Protein AF-A0A934UD12-F1 (afdb_monomer)

Foldseek 3Di:
DDPLLVVLLVCLQLLVLVVNLVSQVVDPPRDPLLNVLSVLSVCLLVLNLVVCVVCVVSQVVCCVVPVARPDDDPSVLVSLQSLLLNLVSCVSNQVVLVSLQSLQVSLLVLLVLLVCVQCVCQCVQWDDDPDPDAIFGNLVVLVPDPRQLSVQLSVDDDDRGSGLVSSLSSSCSDPDDVLLNVLSVLSVCSCVQPNVCSVVDDDDDGQVNSCVRRVDGSVVNSVSSVVSSVVSVRDHDPPDSSSNVSSVVSSVVVVD

Sequence (256 aa):
MNKSEKGLYFLLDVYDYQNAFKMASLIDGIDTDCLYILEMLKERRELNIDFLYRHHDKNQSIKQNYGLNLVSHSKTEETILNYILDLEAKIKNGRIIDFVRSVSPILYRLFIRVLLKEVPDLFDYVENSRSDRYDTWRFEKMKTSNNQTIQSFISRRRDSRVTSRSLVDMILVSNAPDEIKETVKLLRQFEKSVRNPLSHLIRAFDEKELHQTTGFSSKLFLEKIIDLAEFTGLEYNRKEFYFDQMNHFIKKKWLT

Secondary structure (DSSP, 8-state):
--HHHHHHHHHHHTT-HHHHHHHHHTSTT--HHHHHHHHHHHHHHTT-HHHHHHTHHHHHHHHHHH---S--S-HHHHHHHHHHHHHHHHHHTT-HHHHHHHHHHHHHHHHHHHHHTT-TTGGGGEE--SSSSPPEE-HHHHHT---HHHHHHHTS---SB--HHHHHHHHTTSS--HHHHHHHHHHHHHIIIIIHHHHH------HHHHHHHHSS-HHHHHHHHHHHHHHTT----SSS-HHHHHHHHHHHHHT-

Structure (mmCIF, N/CA/C/O backbone):
data_AF-A0A934UD12-F1
#
_entry.id   AF-A0A934UD12-F1
#
loop_
_atom_site.group_PDB
_atom_site.id
_atom_site.type_symbol
_atom_site.label_atom_id
_atom_site.label_alt_id
_atom_site.label_comp_id
_atom_site.label_asym_id
_atom_site.label_entity_id
_atom_site.label_seq_id
_atom_site.pdbx_PDB_ins_code
_atom_site.Cartn_x
_atom_site.Cartn_y
_atom_site.Cartn_z
_atom_site.occupancy
_atom_site.B_iso_or_equiv
_atom_site.auth_seq_id
_atom_site.auth_comp_id
_atom_site.auth_asym_id
_atom_site.auth_atom_id
_atom_site.pdbx_PDB_model_num
ATOM 1 N N . MET A 1 1 ? -27.043 0.184 23.478 1.00 61.66 1 MET A N 1
ATOM 2 C CA . MET A 1 1 ? -26.038 1.011 22.790 1.00 61.66 1 MET A CA 1
ATOM 3 C C . MET A 1 1 ? -26.424 2.483 22.871 1.00 61.66 1 MET A C 1
ATOM 5 O O . MET A 1 1 ? -27.453 2.863 22.306 1.00 61.66 1 MET A O 1
ATOM 9 N N . ASN A 1 2 ? -25.669 3.281 23.623 1.00 75.81 2 ASN A N 1
ATOM 10 C CA . ASN A 1 2 ? -25.877 4.722 23.773 1.00 75.81 2 ASN A CA 1
ATOM 11 C C . ASN A 1 2 ? -25.488 5.483 22.478 1.00 75.81 2 ASN A C 1
ATOM 13 O O . ASN A 1 2 ? -24.986 4.900 21.513 1.00 75.81 2 ASN A O 1
ATOM 17 N N . LYS A 1 3 ? -25.786 6.788 22.404 1.00 77.25 3 LYS A N 1
ATOM 18 C CA . LYS A 1 3 ? -25.565 7.597 21.187 1.00 77.25 3 LYS A CA 1
ATOM 19 C C . LYS A 1 3 ? -24.076 7.713 20.820 1.00 77.25 3 LYS A C 1
ATOM 21 O O . LYS A 1 3 ? -23.758 7.715 19.633 1.00 77.25 3 LYS A O 1
ATOM 26 N N . SER A 1 4 ? -23.193 7.760 21.816 1.00 76.81 4 SER A N 1
ATOM 27 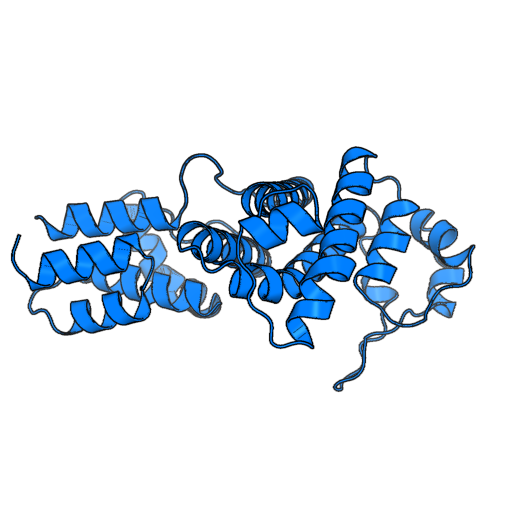C CA . SER A 1 4 ? -21.739 7.843 21.633 1.00 76.81 4 SER A CA 1
ATOM 28 C C . SER A 1 4 ? -21.163 6.542 21.065 1.00 76.81 4 SER A C 1
ATOM 30 O O . SER A 1 4 ? -20.399 6.577 20.107 1.00 76.81 4 SER A O 1
ATOM 32 N N . GLU A 1 5 ? -21.617 5.388 21.553 1.00 81.25 5 GLU A N 1
ATOM 33 C CA . GLU A 1 5 ? -21.243 4.065 21.033 1.00 81.25 5 GLU A CA 1
ATOM 34 C C . GLU A 1 5 ? -21.690 3.871 19.579 1.00 81.25 5 GLU A C 1
ATOM 36 O O . GLU A 1 5 ? -20.926 3.378 18.752 1.00 81.25 5 GLU A O 1
ATOM 41 N N . LYS A 1 6 ? -22.911 4.308 19.236 1.00 85.94 6 LYS A N 1
ATOM 42 C CA . LYS A 1 6 ? -23.398 4.305 17.842 1.00 85.94 6 LYS A CA 1
ATOM 43 C C . LYS A 1 6 ? -22.526 5.171 16.936 1.00 85.94 6 LYS A C 1
ATOM 45 O O . LYS A 1 6 ? -22.222 4.756 15.820 1.00 85.94 6 LYS A O 1
ATOM 50 N N . GLY A 1 7 ? -22.123 6.345 17.423 1.00 89.94 7 GLY A N 1
ATOM 51 C CA . GLY A 1 7 ? -21.206 7.235 16.716 1.00 89.94 7 GLY A CA 1
ATOM 52 C C . GLY A 1 7 ? -19.858 6.571 16.452 1.00 89.94 7 GLY A C 1
ATOM 53 O O . GLY A 1 7 ? -19.406 6.545 15.312 1.00 89.94 7 GLY A O 1
ATOM 54 N N . LEU A 1 8 ? -19.253 5.962 17.472 1.00 90.88 8 LEU A N 1
ATOM 55 C CA . LEU A 1 8 ? -17.976 5.275 17.315 1.00 90.88 8 LEU A CA 1
ATOM 56 C C . LEU A 1 8 ? -18.064 4.081 16.360 1.00 90.88 8 LEU A C 1
ATOM 58 O O . LEU A 1 8 ? -17.186 3.912 15.520 1.00 90.88 8 LEU A O 1
ATOM 62 N N . TYR A 1 9 ? -19.115 3.266 16.457 1.00 92.81 9 TYR A N 1
ATOM 63 C CA . TYR A 1 9 ? -19.300 2.116 15.569 1.00 92.81 9 TYR A CA 1
ATOM 64 C C . TYR A 1 9 ? -19.344 2.540 14.106 1.00 92.81 9 TYR A C 1
ATOM 66 O O . TYR A 1 9 ? -18.662 1.934 13.283 1.00 92.81 9 TYR A O 1
ATOM 74 N N . PHE A 1 10 ? -20.081 3.614 13.815 1.00 94.31 10 PHE A N 1
ATOM 75 C CA . PHE A 1 10 ? -20.116 4.202 12.484 1.00 94.31 10 PHE A CA 1
ATOM 76 C C . PHE A 1 10 ? -18.724 4.658 12.032 1.00 94.31 10 PHE A C 1
ATOM 78 O O . PHE A 1 10 ? -18.313 4.322 10.927 1.00 94.31 10 PHE A O 1
ATOM 85 N N . LEU A 1 11 ? -17.975 5.365 12.888 1.00 96.50 11 LEU A N 1
ATOM 86 C CA . LEU A 1 11 ? -16.615 5.817 12.567 1.00 96.50 11 LEU A CA 1
ATOM 87 C C . LEU A 1 11 ? -15.668 4.642 12.283 1.00 96.50 11 LEU A C 1
ATOM 89 O O . LEU A 1 11 ? -14.866 4.728 11.358 1.00 96.50 11 LEU A O 1
ATOM 93 N N . LEU A 1 12 ? -15.788 3.535 13.020 1.00 96.75 12 LEU A N 1
ATOM 94 C CA . LEU A 1 12 ? -15.042 2.305 12.745 1.00 96.75 12 LEU A CA 1
ATOM 95 C C . LEU A 1 12 ? -15.432 1.698 11.389 1.00 96.75 12 LEU A C 1
ATOM 97 O O . LEU A 1 12 ? -14.544 1.350 10.615 1.00 96.75 12 LEU A O 1
ATOM 101 N N . ASP A 1 13 ? -16.730 1.619 11.079 1.00 95.50 13 ASP A N 1
ATOM 102 C CA . ASP A 1 13 ? -17.242 1.050 9.818 1.00 95.50 13 ASP A CA 1
ATOM 103 C C . ASP A 1 13 ? -16.804 1.831 8.576 1.00 95.50 13 ASP A C 1
ATOM 105 O O . ASP A 1 13 ? -16.658 1.248 7.506 1.00 95.50 13 ASP A O 1
ATOM 109 N N . VAL A 1 14 ? -16.550 3.134 8.721 1.00 96.69 14 VAL A N 1
ATOM 110 C CA . VAL A 1 14 ? -15.992 3.982 7.654 1.00 96.69 14 VAL A CA 1
ATOM 111 C C . VAL A 1 14 ? -14.497 4.255 7.835 1.00 96.69 14 VAL A C 1
ATOM 113 O O . VAL A 1 14 ? -13.938 5.155 7.202 1.00 96.69 14 VAL A O 1
ATOM 116 N N . TYR A 1 15 ? -13.820 3.502 8.703 1.00 97.88 15 TYR A N 1
ATOM 117 C CA . TYR A 1 15 ? -12.381 3.599 8.957 1.00 97.88 15 TYR A CA 1
ATOM 118 C C . TYR A 1 15 ? -11.897 5.028 9.299 1.00 97.88 15 TYR A C 1
ATOM 120 O O . TYR A 1 15 ? -10.785 5.420 8.937 1.00 97.88 15 TYR A O 1
ATOM 128 N N . ASP A 1 16 ? -12.722 5.850 9.947 1.00 97.62 16 ASP A N 1
ATOM 129 C CA . ASP A 1 16 ? -12.371 7.205 10.384 1.00 97.62 16 ASP A CA 1
ATOM 130 C C . ASP A 1 16 ? -11.739 7.169 11.780 1.00 97.62 16 ASP A C 1
ATOM 132 O O . ASP A 1 16 ? -12.312 7.589 12.788 1.00 97.62 16 ASP A O 1
ATOM 136 N N . TYR A 1 17 ? -10.525 6.621 11.830 1.00 98.25 17 TYR A N 1
ATOM 137 C CA . TYR A 1 17 ? -9.809 6.397 13.083 1.00 98.25 17 TYR A CA 1
ATOM 138 C C . TYR A 1 17 ? -9.393 7.678 13.793 1.00 98.25 17 TYR A C 1
ATOM 140 O O . TYR A 1 17 ? -9.298 7.691 15.016 1.00 98.25 17 TYR A O 1
ATOM 148 N N . GLN A 1 18 ? -9.216 8.772 13.052 1.00 97.38 18 GLN A N 1
ATOM 149 C CA . GLN A 1 18 ? -8.891 10.067 13.638 1.00 97.38 18 GLN A CA 1
ATOM 150 C C . GLN A 1 18 ? -10.039 10.579 14.511 1.00 97.38 18 GLN A C 1
ATOM 152 O O . GLN A 1 18 ? -9.825 10.995 15.652 1.00 97.38 18 GLN A O 1
ATOM 157 N N . ASN A 1 19 ? -11.270 10.535 13.998 1.00 96.88 19 ASN A N 1
ATOM 158 C CA . ASN A 1 19 ? -12.434 10.938 14.781 1.00 96.88 19 ASN A CA 1
ATOM 159 C C . ASN A 1 19 ? -12.825 9.872 15.811 1.00 96.88 19 ASN A C 1
ATOM 161 O O . ASN A 1 19 ? -13.240 10.231 16.913 1.00 96.88 19 ASN A O 1
ATOM 165 N N . ALA A 1 20 ? -12.637 8.584 15.500 1.00 96.50 20 ALA A N 1
ATOM 166 C CA . ALA A 1 20 ? -12.880 7.494 16.443 1.00 96.50 20 ALA A CA 1
ATOM 167 C C . ALA A 1 20 ? -11.995 7.623 17.692 1.00 96.50 20 ALA A C 1
ATOM 169 O O . ALA A 1 20 ? -12.507 7.579 18.807 1.00 96.50 20 ALA A O 1
ATOM 170 N N . PHE A 1 21 ? -10.692 7.864 17.515 1.00 96.88 21 PHE A N 1
ATOM 171 C CA . PHE A 1 21 ? -9.745 8.064 18.611 1.00 96.88 21 PHE A CA 1
ATOM 172 C C . PHE A 1 21 ? -10.095 9.293 19.459 1.00 96.88 21 PHE A C 1
ATOM 174 O O . PHE A 1 21 ? -10.170 9.194 20.682 1.00 96.88 21 PHE A O 1
ATOM 181 N N . LYS A 1 22 ? -10.393 10.437 18.825 1.00 95.31 22 LYS A N 1
ATOM 182 C CA . LYS A 1 22 ? -10.821 11.651 19.542 1.00 95.31 22 LYS A CA 1
ATOM 183 C C . LYS A 1 22 ? -12.068 11.400 20.383 1.00 95.31 22 LYS A C 1
ATOM 185 O O . LYS A 1 22 ? -12.083 11.746 21.557 1.00 95.31 22 LYS A O 1
ATOM 190 N N . MET A 1 23 ? -13.094 10.776 19.806 1.00 93.12 23 MET A N 1
ATOM 191 C CA . MET A 1 23 ? -14.323 10.454 20.533 1.00 93.12 23 MET A CA 1
ATOM 192 C C . MET A 1 23 ? -14.044 9.505 21.702 1.00 93.12 23 MET A C 1
ATOM 194 O O . MET A 1 23 ? -14.522 9.741 22.806 1.00 93.12 23 MET A O 1
ATOM 198 N N . ALA A 1 24 ? -13.242 8.469 21.467 1.00 92.44 24 ALA A N 1
ATOM 199 C CA . ALA A 1 24 ? -12.870 7.476 22.462 1.00 92.44 24 ALA A CA 1
ATOM 200 C C . ALA A 1 24 ? -12.072 8.067 23.637 1.00 92.44 24 ALA A C 1
ATOM 202 O O . ALA A 1 24 ? -12.332 7.720 24.783 1.00 92.44 24 ALA A O 1
ATOM 203 N N . SER A 1 25 ? -11.161 9.010 23.377 1.00 91.50 25 SER A N 1
ATOM 204 C CA . SER A 1 25 ? -10.352 9.673 24.415 1.00 91.50 25 SER A CA 1
ATOM 205 C C . SER A 1 25 ? -11.150 10.548 25.391 1.00 91.50 25 SER A C 1
ATOM 207 O O . SER A 1 25 ? -10.637 10.905 26.446 1.00 91.50 25 SER A O 1
ATOM 209 N N . LEU A 1 26 ? -12.392 10.899 25.043 1.00 89.69 26 LEU A N 1
ATOM 210 C CA . LEU A 1 26 ? -13.282 11.713 25.875 1.00 89.69 26 LEU A CA 1
ATOM 211 C C . LEU A 1 26 ? -14.204 10.865 26.763 1.00 89.69 26 LEU A C 1
ATOM 213 O O . LEU A 1 26 ? -15.039 11.420 27.474 1.00 89.69 26 LEU A O 1
ATOM 217 N N . ILE A 1 27 ? -14.116 9.536 26.673 1.00 86.81 27 ILE A N 1
ATOM 218 C CA . ILE A 1 27 ? -14.985 8.611 27.399 1.00 86.81 27 ILE A CA 1
ATOM 219 C C . ILE A 1 27 ? -14.243 8.101 28.630 1.00 86.81 27 ILE A C 1
ATOM 221 O O . ILE A 1 27 ? -13.207 7.444 28.522 1.00 86.81 27 ILE A O 1
ATOM 225 N N . ASP A 1 28 ? -14.805 8.381 29.803 1.00 83.75 28 ASP A N 1
ATOM 226 C CA . ASP A 1 28 ? -14.273 7.893 31.071 1.00 83.75 28 ASP A CA 1
ATOM 227 C C . ASP A 1 28 ? -14.351 6.364 31.152 1.00 83.75 28 ASP A C 1
ATOM 229 O O . ASP A 1 28 ? -15.355 5.751 30.785 1.00 83.75 28 ASP A O 1
ATOM 233 N N . GLY A 1 29 ? -13.286 5.741 31.662 1.00 83.06 29 GLY A N 1
ATOM 234 C CA . GLY A 1 29 ? -13.235 4.291 31.870 1.00 83.06 29 GLY A CA 1
ATOM 235 C C . GLY A 1 29 ? -13.012 3.464 30.601 1.00 83.06 29 GLY A C 1
ATOM 236 O O . GLY A 1 29 ? -13.190 2.249 30.642 1.00 83.06 29 GLY A O 1
ATOM 237 N N . ILE A 1 30 ? -12.615 4.087 29.486 1.00 84.38 30 ILE A N 1
ATOM 238 C CA . ILE A 1 30 ? -12.269 3.352 28.270 1.00 84.38 30 ILE A CA 1
ATOM 239 C C . ILE A 1 30 ? -11.103 2.383 28.506 1.00 84.38 30 ILE A C 1
ATOM 241 O O . ILE A 1 30 ? -10.092 2.715 29.129 1.00 84.38 30 ILE A O 1
ATOM 245 N N . ASP A 1 31 ? -11.230 1.178 27.951 1.00 91.44 31 ASP A N 1
ATOM 246 C CA . ASP A 1 31 ? -10.158 0.194 27.956 1.00 91.44 31 ASP A CA 1
ATOM 247 C C . ASP A 1 31 ? -8.893 0.741 27.270 1.00 91.44 31 ASP A C 1
ATOM 249 O O . ASP A 1 31 ? -8.902 1.135 26.100 1.00 91.44 31 ASP A O 1
ATOM 253 N N . THR A 1 32 ? -7.782 0.732 28.008 1.00 92.94 32 THR A N 1
ATOM 254 C CA . THR A 1 32 ? -6.517 1.322 27.546 1.00 92.94 32 THR A CA 1
ATOM 255 C C . THR A 1 32 ? -5.928 0.609 26.327 1.00 92.94 32 THR A C 1
ATOM 257 O O . THR A 1 32 ? -5.256 1.252 25.520 1.00 92.94 32 THR A O 1
ATOM 260 N N . ASP A 1 33 ? -6.191 -0.693 26.145 1.00 95.25 33 ASP A N 1
ATOM 261 C CA . ASP A 1 33 ? -5.760 -1.418 24.945 1.00 95.25 33 ASP A CA 1
ATOM 262 C C . ASP A 1 33 ? -6.595 -1.005 23.727 1.00 95.25 33 ASP A C 1
ATOM 264 O O . ASP A 1 33 ? -6.034 -0.779 22.658 1.00 95.25 33 ASP A O 1
ATOM 268 N N . CYS A 1 34 ? -7.913 -0.836 23.877 1.00 94.75 34 CYS A N 1
ATOM 269 C CA . CYS A 1 34 ? -8.775 -0.324 22.808 1.00 94.75 34 CYS A CA 1
ATOM 270 C C . CYS A 1 34 ? -8.380 1.092 22.386 1.00 94.75 34 CYS A C 1
ATOM 272 O O . CYS A 1 34 ? -8.297 1.369 21.189 1.00 94.75 34 CYS A O 1
ATOM 274 N N . LEU A 1 35 ? -8.109 1.974 23.354 1.00 95.50 35 LEU A N 1
ATOM 275 C CA . LEU A 1 35 ? -7.668 3.338 23.067 1.00 95.50 35 LEU A CA 1
ATOM 276 C C . LEU A 1 35 ? -6.324 3.345 22.321 1.00 95.50 35 LEU A C 1
ATOM 278 O O . LEU A 1 35 ? -6.181 4.059 21.330 1.00 95.50 35 LEU A O 1
ATOM 282 N N . TYR A 1 36 ? -5.379 2.494 22.734 1.00 97.44 36 TYR A N 1
ATOM 283 C CA . TYR A 1 36 ? -4.102 2.323 22.039 1.00 97.44 36 TYR A CA 1
ATOM 284 C C . TYR A 1 36 ? -4.270 1.779 20.612 1.00 97.44 36 TYR A C 1
ATOM 286 O O . TYR A 1 36 ? -3.645 2.286 19.683 1.00 97.44 36 TYR A O 1
ATOM 294 N N . ILE A 1 37 ? -5.119 0.765 20.405 1.00 97.56 37 ILE A N 1
ATOM 295 C CA . ILE A 1 37 ? -5.359 0.207 19.064 1.00 97.56 37 ILE A CA 1
ATOM 296 C C . ILE A 1 37 ? -5.990 1.272 18.159 1.00 97.56 37 ILE A C 1
ATOM 298 O O . ILE A 1 37 ? -5.583 1.395 17.007 1.00 97.56 37 ILE A O 1
ATOM 302 N N . LEU A 1 38 ? -6.929 2.080 18.663 1.00 97.44 38 LEU A N 1
ATOM 303 C CA . LEU A 1 38 ? -7.503 3.206 17.915 1.00 97.44 38 LEU A CA 1
ATOM 304 C C . LEU A 1 38 ? -6.446 4.238 17.508 1.00 97.44 38 LEU A C 1
ATOM 306 O O . LEU A 1 38 ? -6.438 4.677 16.357 1.00 97.44 38 LEU A O 1
ATOM 310 N N . GLU A 1 39 ? -5.549 4.602 18.426 1.00 98.25 39 GLU A N 1
ATOM 311 C CA . GLU A 1 39 ? -4.431 5.498 18.124 1.00 98.25 39 GLU A CA 1
ATOM 312 C C . GLU A 1 39 ? -3.526 4.897 17.045 1.00 98.25 39 GLU A C 1
ATOM 314 O O . GLU A 1 39 ? -3.247 5.534 16.034 1.00 98.25 39 GLU A O 1
ATOM 319 N N . MET A 1 40 ? -3.148 3.629 17.196 1.00 98.25 40 MET A N 1
ATOM 320 C CA . MET A 1 40 ? -2.322 2.912 16.229 1.00 98.25 40 MET A CA 1
ATOM 321 C C . MET A 1 40 ? -2.971 2.864 14.836 1.00 98.25 40 MET A C 1
ATOM 323 O O . MET A 1 40 ? -2.300 3.100 13.832 1.00 98.25 40 MET A O 1
ATOM 327 N N . LEU A 1 41 ? -4.281 2.614 14.755 1.00 98.44 41 LEU A N 1
ATOM 328 C CA . LEU A 1 41 ? -5.033 2.604 13.498 1.00 98.44 41 LEU A CA 1
ATOM 329 C C . LEU A 1 41 ? -5.086 3.985 12.833 1.00 98.44 41 LEU A C 1
ATOM 331 O O . LEU A 1 41 ? -4.967 4.085 11.609 1.00 98.44 41 LEU A O 1
ATOM 335 N N . LYS A 1 42 ? -5.219 5.055 13.625 1.00 98.31 42 LYS A N 1
ATOM 336 C CA . LYS A 1 42 ? -5.082 6.436 13.147 1.00 98.31 42 LYS A CA 1
ATOM 337 C C . LYS A 1 42 ? -3.688 6.656 12.550 1.00 98.31 42 LYS A C 1
ATOM 339 O O . LYS A 1 42 ? -3.588 7.079 11.402 1.00 98.31 42 LYS A O 1
ATOM 344 N N . GLU A 1 43 ? -2.629 6.304 13.274 1.00 98.44 43 GLU A N 1
ATOM 345 C CA . GLU A 1 43 ? -1.241 6.471 12.814 1.00 98.44 43 GLU A CA 1
ATOM 346 C C . GLU A 1 43 ? -0.950 5.650 11.546 1.00 98.44 43 GLU A C 1
ATOM 348 O O . GLU A 1 43 ? -0.291 6.132 10.623 1.00 98.44 43 GLU A O 1
ATOM 353 N N . ARG A 1 44 ? -1.521 4.443 11.425 1.00 98.12 44 ARG A N 1
ATOM 354 C CA . ARG A 1 44 ? -1.476 3.642 10.190 1.00 98.12 44 ARG A CA 1
ATOM 355 C C . ARG A 1 44 ? -2.089 4.378 8.997 1.00 98.12 44 ARG A C 1
ATOM 357 O O . ARG A 1 44 ? -1.489 4.375 7.922 1.00 98.12 44 ARG A O 1
ATOM 364 N N . ARG A 1 45 ? -3.247 5.029 9.159 1.00 97.50 45 ARG A N 1
ATOM 365 C CA . ARG A 1 45 ? -3.886 5.826 8.087 1.00 97.50 45 ARG A CA 1
ATOM 366 C C . ARG A 1 45 ? -3.109 7.096 7.738 1.00 97.50 45 ARG A C 1
ATOM 368 O O . ARG A 1 45 ? -3.214 7.575 6.614 1.00 97.50 45 ARG A O 1
ATOM 375 N N . GLU A 1 46 ? -2.298 7.599 8.662 1.00 97.06 46 GLU A N 1
ATOM 376 C CA . GLU A 1 46 ? -1.347 8.698 8.436 1.00 97.06 46 GLU A CA 1
ATOM 377 C C . GLU A 1 46 ? 0.016 8.209 7.902 1.00 97.06 46 GLU A C 1
ATOM 379 O O . GLU A 1 46 ? 0.933 9.005 7.707 1.00 97.06 46 GLU A O 1
ATOM 384 N N . LEU A 1 47 ? 0.148 6.906 7.616 1.00 97.00 47 LEU A N 1
ATOM 385 C CA . LEU A 1 47 ? 1.375 6.240 7.161 1.00 97.00 47 LEU A CA 1
ATOM 386 C C . LEU A 1 47 ? 2.548 6.341 8.159 1.00 97.00 47 LEU A C 1
ATOM 388 O O . LEU A 1 47 ? 3.701 6.109 7.788 1.00 97.00 47 LEU A O 1
ATOM 392 N N . ASN A 1 48 ? 2.269 6.630 9.433 1.00 97.62 48 ASN A N 1
ATOM 393 C CA . ASN A 1 48 ? 3.263 6.725 10.497 1.00 97.62 48 ASN A CA 1
ATOM 394 C C . ASN A 1 48 ? 3.591 5.347 11.089 1.00 97.62 48 ASN A C 1
ATOM 396 O O . ASN A 1 48 ? 3.237 5.009 12.220 1.00 97.62 48 ASN A O 1
ATOM 400 N N . ILE A 1 49 ? 4.312 4.536 10.318 1.00 96.88 49 ILE A N 1
ATOM 401 C CA . ILE A 1 49 ? 4.733 3.199 10.759 1.00 96.88 49 ILE A CA 1
ATOM 402 C C . ILE A 1 49 ? 5.702 3.243 11.940 1.00 96.88 49 ILE A C 1
ATOM 404 O O . ILE A 1 49 ? 5.724 2.329 12.764 1.00 96.88 49 ILE A O 1
ATOM 408 N N . ASP A 1 50 ? 6.450 4.332 12.088 1.00 97.19 50 ASP A N 1
ATOM 409 C CA . ASP A 1 50 ? 7.378 4.542 13.196 1.00 97.19 50 ASP A CA 1
ATOM 410 C C . ASP A 1 50 ? 6.675 4.495 14.552 1.00 97.19 50 ASP A C 1
ATOM 412 O O . ASP A 1 50 ? 7.283 4.084 15.540 1.00 97.19 50 ASP A O 1
ATOM 416 N N . PHE A 1 51 ? 5.397 4.879 14.620 1.00 97.62 51 PHE A N 1
ATOM 417 C CA . PHE A 1 51 ? 4.599 4.723 15.831 1.00 97.62 51 PHE A CA 1
ATOM 418 C C . PHE A 1 51 ? 4.564 3.265 16.306 1.00 97.62 51 PHE A C 1
ATOM 420 O O . PHE A 1 51 ? 4.779 3.004 17.488 1.00 97.62 51 PHE A O 1
ATOM 427 N N . LEU A 1 52 ? 4.363 2.307 15.403 1.00 95.69 52 LEU A N 1
ATOM 428 C CA . LEU A 1 52 ? 4.191 0.903 15.763 1.00 95.69 52 LEU A CA 1
ATOM 429 C C . LEU A 1 52 ? 5.489 0.299 16.307 1.00 95.69 52 LEU A C 1
ATOM 431 O O . LEU A 1 52 ? 5.471 -0.408 17.311 1.00 95.69 52 LEU A O 1
ATOM 435 N N . TYR A 1 53 ? 6.629 0.632 15.701 1.00 95.69 53 TYR A N 1
ATOM 436 C CA . TYR A 1 53 ? 7.930 0.134 16.160 1.00 95.69 53 TYR A CA 1
ATOM 437 C C . TYR A 1 53 ? 8.414 0.824 17.440 1.00 95.69 53 TYR A C 1
ATOM 439 O O . TYR A 1 53 ? 9.099 0.192 18.239 1.00 95.69 53 TYR A O 1
ATOM 447 N N . ARG A 1 54 ? 8.028 2.085 17.688 1.00 97.12 54 ARG A N 1
ATOM 448 C CA . ARG A 1 54 ? 8.302 2.763 18.971 1.00 97.12 54 ARG A CA 1
ATOM 449 C C . ARG A 1 54 ? 7.513 2.174 20.142 1.00 97.12 54 ARG A C 1
ATOM 451 O O . ARG A 1 54 ? 7.961 2.280 21.276 1.00 97.12 54 ARG A O 1
ATOM 458 N N . HIS A 1 55 ? 6.374 1.539 19.873 1.00 97.00 55 HIS A N 1
ATOM 459 C CA . HIS A 1 55 ? 5.508 0.926 20.883 1.00 97.00 55 HIS A CA 1
ATOM 460 C C . HIS A 1 55 ? 5.572 -0.611 20.851 1.00 97.00 55 HIS A C 1
ATOM 462 O O . HIS A 1 55 ? 4.569 -1.287 21.086 1.00 97.00 55 HIS A O 1
ATOM 468 N N . HIS A 1 56 ? 6.749 -1.172 20.555 1.00 94.94 56 HIS A N 1
ATOM 469 C CA . HIS A 1 56 ? 6.963 -2.618 20.448 1.00 94.94 56 HIS A CA 1
ATOM 470 C C . HIS A 1 56 ? 6.451 -3.395 21.675 1.00 94.94 56 HIS A C 1
ATOM 472 O O . HIS A 1 56 ? 5.719 -4.371 21.518 1.00 94.94 56 HIS A O 1
ATOM 478 N N . ASP A 1 57 ? 6.749 -2.926 22.889 1.00 96.56 57 ASP A N 1
ATOM 479 C CA . ASP A 1 57 ? 6.369 -3.626 24.125 1.00 96.56 57 ASP A CA 1
ATOM 480 C C . ASP A 1 57 ? 4.847 -3.699 24.307 1.00 96.56 57 ASP A C 1
ATOM 482 O O . ASP A 1 57 ? 4.300 -4.737 24.688 1.00 96.56 57 ASP A O 1
ATOM 486 N N . LYS A 1 58 ? 4.133 -2.621 23.955 1.00 97.25 58 LYS A N 1
ATOM 487 C CA . LYS A 1 58 ? 2.665 -2.588 23.995 1.00 97.25 58 LYS A CA 1
ATOM 488 C C . LYS A 1 58 ? 2.063 -3.531 22.953 1.00 97.25 58 LYS A C 1
ATOM 490 O O . LYS A 1 58 ? 1.146 -4.284 23.279 1.00 97.25 58 LYS A O 1
ATOM 495 N N . ASN A 1 59 ? 2.616 -3.553 21.739 1.00 96.62 59 ASN A N 1
ATOM 496 C CA . ASN A 1 59 ? 2.214 -4.497 20.693 1.00 96.62 59 ASN A CA 1
ATOM 497 C C . ASN A 1 59 ? 2.407 -5.954 21.132 1.00 96.62 59 ASN A C 1
ATOM 499 O O . ASN A 1 59 ? 1.524 -6.787 20.922 1.00 96.62 59 ASN A O 1
ATOM 503 N N . GLN A 1 60 ? 3.537 -6.260 21.774 1.00 95.69 60 GLN A N 1
ATOM 504 C CA . GLN A 1 60 ? 3.826 -7.600 22.274 1.00 95.69 60 GLN A CA 1
ATOM 505 C C . GLN A 1 60 ? 2.877 -8.008 23.407 1.00 95.69 60 GLN A C 1
ATOM 507 O O . GLN A 1 60 ? 2.388 -9.138 23.405 1.00 95.69 60 GLN A O 1
ATOM 512 N N . SER A 1 61 ? 2.555 -7.092 24.323 1.00 96.81 61 SER A N 1
ATOM 513 C CA . SER A 1 61 ? 1.580 -7.339 25.390 1.00 96.81 61 SER A CA 1
ATOM 514 C C . SER A 1 61 ? 0.182 -7.637 24.835 1.00 96.81 61 SER A C 1
ATOM 516 O O . SER A 1 61 ? -0.434 -8.628 25.221 1.00 96.81 61 SER A O 1
ATOM 518 N N . ILE A 1 62 ? -0.301 -6.855 23.863 1.00 96.56 62 ILE A N 1
ATOM 519 C CA . ILE A 1 62 ? -1.606 -7.090 23.218 1.00 96.56 62 ILE A CA 1
ATOM 520 C C . ILE A 1 62 ? -1.621 -8.440 22.489 1.00 96.56 62 ILE A C 1
ATOM 522 O O . ILE A 1 62 ? -2.596 -9.190 22.588 1.00 96.56 62 ILE A O 1
ATOM 526 N N . LYS A 1 63 ? -0.527 -8.799 21.810 1.00 96.25 63 LYS A N 1
ATOM 527 C CA . LYS A 1 63 ? -0.387 -10.114 21.177 1.00 96.25 63 LYS A CA 1
ATOM 528 C C . LYS A 1 63 ? -0.470 -11.254 22.194 1.00 96.25 63 LYS A C 1
ATOM 530 O O . LYS A 1 63 ? -1.155 -12.237 21.933 1.00 96.25 63 LYS A O 1
ATOM 535 N N . GLN A 1 64 ? 0.196 -11.132 23.341 1.00 96.38 64 GLN A N 1
ATOM 536 C CA . GLN A 1 64 ? 0.171 -12.150 24.398 1.00 96.38 64 GLN A CA 1
ATOM 537 C C . GLN A 1 64 ? -1.208 -12.269 25.058 1.00 96.38 64 GLN A C 1
ATOM 539 O O . GLN A 1 64 ? -1.677 -13.379 25.290 1.00 96.38 64 GLN A O 1
ATOM 544 N N . ASN A 1 65 ? -1.867 -11.140 25.314 1.00 95.38 65 ASN A N 1
ATOM 545 C CA . ASN A 1 65 ? -3.135 -11.104 26.040 1.00 95.38 65 ASN A CA 1
ATOM 546 C C . ASN A 1 65 ? -4.332 -11.521 25.175 1.00 95.38 65 ASN A C 1
ATOM 548 O O . ASN A 1 65 ? -5.281 -12.111 25.688 1.00 95.38 65 ASN A O 1
ATOM 552 N N . TYR A 1 66 ? -4.303 -11.212 23.875 1.00 94.88 66 TYR A N 1
ATOM 553 C CA . TYR A 1 66 ? -5.470 -11.361 22.996 1.00 94.88 66 TYR A CA 1
ATOM 554 C C . TYR A 1 66 ? -5.213 -12.195 21.737 1.00 94.88 66 TYR A C 1
ATOM 556 O O . TYR A 1 66 ? -6.137 -12.401 20.954 1.00 94.88 66 TYR A O 1
ATOM 564 N N . GLY A 1 67 ? -3.977 -12.642 21.492 1.00 94.12 67 GLY A N 1
ATOM 565 C CA . GLY A 1 67 ? -3.603 -13.315 20.242 1.00 94.12 67 GLY A CA 1
ATOM 566 C C . GLY A 1 67 ? -3.624 -12.396 19.013 1.00 94.12 67 GLY A C 1
ATOM 567 O O . GLY A 1 67 ? -3.588 -12.877 17.882 1.00 94.12 67 GLY A O 1
ATOM 568 N N . LEU A 1 68 ? -3.696 -11.077 19.217 1.00 93.44 68 LEU A N 1
ATOM 569 C CA . LEU A 1 68 ? -3.866 -10.083 18.160 1.00 93.44 68 LEU A CA 1
ATOM 570 C C . LEU A 1 68 ? -2.500 -9.617 17.633 1.00 93.44 68 LEU A C 1
ATOM 572 O O . LEU A 1 68 ? -1.739 -8.953 18.338 1.00 93.44 68 LEU A O 1
ATOM 576 N N . ASN A 1 69 ? -2.175 -9.955 16.383 1.00 92.75 69 ASN A N 1
ATOM 577 C CA . ASN A 1 69 ? -0.922 -9.536 15.752 1.00 92.75 69 ASN A CA 1
ATOM 578 C C . ASN A 1 69 ? -1.049 -8.119 15.178 1.00 92.75 69 ASN A C 1
ATOM 580 O O . ASN A 1 69 ? -1.601 -7.927 14.098 1.00 92.75 69 ASN A O 1
ATO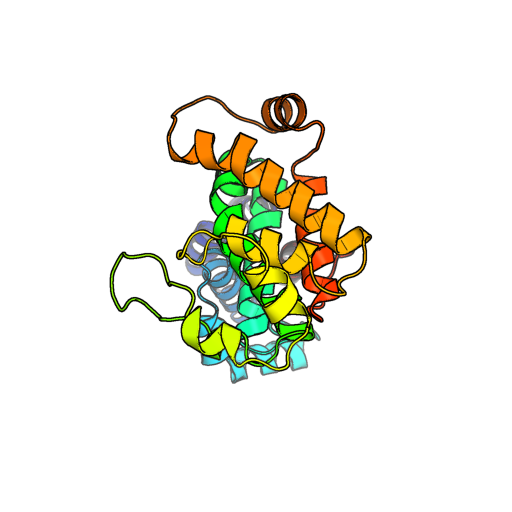M 584 N N . LEU A 1 70 ? -0.508 -7.124 15.888 1.00 93.12 70 LEU A N 1
ATOM 585 C CA . LEU A 1 70 ? -0.559 -5.729 15.439 1.00 93.12 70 LEU A CA 1
ATOM 586 C C . LEU A 1 70 ? 0.509 -5.370 14.398 1.00 93.12 70 LEU A C 1
ATOM 588 O O . LEU A 1 70 ? 0.257 -4.486 13.588 1.00 93.12 70 LEU A O 1
ATOM 592 N N . VAL A 1 71 ? 1.663 -6.043 14.399 1.00 91.88 71 VAL A N 1
ATOM 593 C CA . VAL A 1 71 ? 2.777 -5.888 13.441 1.00 91.88 71 VAL A CA 1
ATOM 594 C C . VAL A 1 71 ? 3.352 -7.273 13.165 1.00 91.88 71 VAL A C 1
ATOM 596 O O . VAL A 1 71 ? 3.521 -8.045 14.111 1.00 91.88 71 VAL A O 1
ATOM 599 N N . SER A 1 72 ? 3.661 -7.583 11.901 1.00 86.62 72 SER A N 1
ATOM 600 C CA . SER A 1 72 ? 4.160 -8.920 11.526 1.00 86.62 72 SER A CA 1
ATOM 601 C C . SER A 1 72 ? 5.447 -8.913 10.697 1.00 86.62 72 SER A C 1
ATOM 603 O O . SER A 1 72 ? 6.081 -9.957 10.582 1.00 86.62 72 SER A O 1
ATOM 605 N N . HIS A 1 73 ? 5.866 -7.765 10.157 1.00 92.31 73 HIS A N 1
ATOM 606 C CA . HIS A 1 73 ? 6.971 -7.700 9.194 1.00 92.31 73 HIS A CA 1
ATOM 607 C C . HIS A 1 73 ? 8.096 -6.762 9.640 1.00 92.31 73 HIS A C 1
ATOM 609 O O . HIS A 1 73 ? 8.020 -6.099 10.680 1.00 92.31 73 HIS A O 1
ATOM 615 N N . SER A 1 74 ? 9.162 -6.682 8.838 1.00 93.56 74 SER A N 1
ATOM 616 C CA . SER A 1 74 ? 10.168 -5.628 8.989 1.00 93.56 74 SER A CA 1
ATOM 617 C C . SER A 1 74 ? 9.561 -4.249 8.700 1.00 93.56 74 SER A C 1
ATOM 619 O O . SER A 1 74 ? 8.593 -4.131 7.949 1.00 93.56 74 SER A O 1
ATOM 621 N N . LYS A 1 75 ? 10.152 -3.178 9.244 1.00 94.25 75 LYS A N 1
ATOM 622 C CA . LYS A 1 75 ? 9.632 -1.805 9.087 1.00 94.25 75 LYS A CA 1
ATOM 623 C C . LYS A 1 75 ? 9.410 -1.414 7.625 1.00 94.25 75 LYS A C 1
ATOM 625 O O . LYS A 1 75 ? 8.408 -0.784 7.286 1.00 94.25 75 LYS A O 1
ATOM 630 N N . THR A 1 76 ? 10.331 -1.802 6.749 1.00 92.31 76 THR A N 1
ATOM 631 C CA . THR A 1 76 ? 10.263 -1.507 5.315 1.00 92.31 76 THR A CA 1
ATOM 632 C C . THR A 1 76 ? 9.110 -2.237 4.630 1.00 92.31 76 THR A C 1
ATOM 634 O O . THR A 1 76 ? 8.419 -1.650 3.802 1.00 92.31 76 THR A O 1
ATOM 637 N N . GLU A 1 77 ? 8.886 -3.501 4.972 1.00 95.31 77 GLU A N 1
ATOM 638 C CA . GLU A 1 77 ? 7.814 -4.322 4.401 1.00 95.31 77 GLU A CA 1
ATOM 639 C C . GLU A 1 77 ? 6.448 -3.902 4.941 1.00 95.31 77 GLU A C 1
ATOM 641 O O . GLU A 1 77 ? 5.516 -3.688 4.167 1.00 95.31 77 GLU A O 1
ATOM 646 N N . GLU A 1 78 ? 6.365 -3.663 6.250 1.00 96.44 78 GLU A N 1
ATOM 647 C CA . GLU A 1 78 ? 5.170 -3.164 6.928 1.00 96.44 78 GLU A CA 1
ATOM 648 C C . GLU A 1 78 ? 4.743 -1.798 6.372 1.00 96.44 78 GLU A C 1
ATOM 650 O O . GLU A 1 78 ? 3.554 -1.537 6.229 1.00 96.44 78 GLU A O 1
ATOM 655 N N . THR A 1 79 ? 5.691 -0.947 5.961 1.00 96.88 79 THR A N 1
ATOM 656 C CA . THR A 1 79 ? 5.385 0.322 5.275 1.00 96.88 79 THR A CA 1
ATOM 657 C C . THR A 1 79 ? 4.639 0.107 3.961 1.00 96.88 79 THR A C 1
ATOM 659 O O . THR A 1 79 ? 3.677 0.820 3.675 1.00 96.88 79 THR A O 1
ATOM 662 N N . ILE A 1 80 ? 5.050 -0.878 3.163 1.00 97.31 80 ILE A N 1
ATOM 663 C CA . ILE A 1 80 ? 4.412 -1.184 1.876 1.00 97.31 80 ILE A CA 1
ATOM 664 C C . ILE A 1 80 ? 3.041 -1.816 2.113 1.00 97.31 80 ILE A C 1
ATOM 666 O O . ILE A 1 80 ? 2.055 -1.372 1.528 1.00 97.31 80 ILE A O 1
ATOM 670 N N . LEU A 1 81 ? 2.963 -2.800 3.010 1.00 97.75 81 LEU A N 1
ATOM 671 C CA . LEU A 1 81 ? 1.713 -3.472 3.362 1.00 97.75 81 LEU A CA 1
ATOM 672 C C . LEU A 1 81 ? 0.688 -2.498 3.944 1.00 97.75 81 LEU A C 1
ATOM 674 O O . LEU A 1 81 ? -0.463 -2.490 3.519 1.00 97.75 81 LEU A O 1
ATOM 678 N N . ASN A 1 82 ? 1.105 -1.608 4.843 1.00 98.06 82 ASN A N 1
ATOM 679 C CA . ASN A 1 82 ? 0.230 -0.586 5.401 1.00 98.06 82 ASN A CA 1
ATOM 680 C C . ASN A 1 82 ? -0.278 0.400 4.349 1.00 98.06 82 ASN A C 1
ATOM 682 O O . ASN A 1 82 ? -1.428 0.826 4.411 1.00 98.06 82 ASN A O 1
ATOM 686 N N . TYR A 1 83 ? 0.554 0.742 3.365 1.00 98.25 83 TYR A N 1
ATOM 687 C CA . TYR A 1 83 ? 0.107 1.562 2.246 1.00 98.25 83 TYR A CA 1
ATOM 688 C C . TYR A 1 83 ? -1.008 0.861 1.456 1.00 98.25 83 TYR A C 1
ATOM 690 O O . TYR A 1 83 ? -1.997 1.490 1.095 1.00 98.25 83 TYR A O 1
ATOM 698 N N . ILE A 1 84 ? -0.887 -0.451 1.229 1.00 98.38 84 ILE A N 1
ATOM 699 C CA . ILE A 1 84 ? -1.927 -1.257 0.571 1.00 98.38 84 ILE A CA 1
ATOM 700 C C . ILE A 1 84 ? -3.197 -1.326 1.438 1.00 98.38 84 ILE A C 1
ATOM 702 O O . ILE A 1 84 ? -4.294 -1.173 0.905 1.00 98.38 84 ILE A O 1
ATOM 706 N N . LEU A 1 85 ? -3.072 -1.474 2.764 1.00 98.12 85 LEU A N 1
ATOM 707 C CA . LEU A 1 85 ? -4.214 -1.407 3.690 1.00 98.12 85 LEU A CA 1
ATOM 708 C C . LEU A 1 85 ? -4.964 -0.068 3.583 1.00 98.12 85 LEU A C 1
ATOM 710 O O . LEU A 1 85 ? -6.193 -0.042 3.536 1.00 98.12 85 LEU A O 1
ATOM 714 N N . ASP A 1 86 ? -4.239 1.050 3.507 1.00 98.25 86 ASP A N 1
ATOM 715 C CA . ASP A 1 86 ? -4.841 2.374 3.334 1.00 98.25 86 ASP A CA 1
ATOM 716 C C . ASP A 1 86 ? -5.514 2.545 1.955 1.00 98.25 86 ASP A C 1
ATOM 718 O O . ASP A 1 86 ? -6.591 3.140 1.862 1.00 98.25 86 ASP A O 1
ATOM 722 N N . LEU A 1 87 ? -4.945 1.971 0.887 1.00 98.12 87 LEU A N 1
ATOM 723 C CA . LEU A 1 87 ? -5.594 1.929 -0.430 1.00 98.12 87 LEU A CA 1
ATOM 724 C C . LEU A 1 87 ? -6.907 1.138 -0.402 1.00 98.12 87 LEU A C 1
ATOM 726 O O . LEU A 1 87 ? -7.905 1.610 -0.950 1.00 98.12 87 LEU A O 1
ATOM 730 N N . GLU A 1 88 ? -6.931 -0.022 0.256 1.00 98.38 88 GLU A N 1
ATOM 731 C CA . GLU A 1 88 ? -8.156 -0.809 0.412 1.00 98.38 88 GLU A CA 1
ATOM 732 C C . GLU A 1 88 ? -9.217 -0.041 1.207 1.00 98.38 88 GLU A C 1
ATOM 734 O O . GLU A 1 88 ? -10.366 0.043 0.772 1.00 98.38 88 GLU A O 1
ATOM 739 N N . ALA A 1 89 ? -8.833 0.618 2.306 1.00 98.00 89 ALA A N 1
ATOM 740 C CA . ALA A 1 89 ? -9.749 1.452 3.086 1.00 98.00 89 ALA A CA 1
ATOM 741 C C . ALA A 1 89 ? -10.359 2.593 2.250 1.00 98.00 89 ALA A C 1
ATOM 743 O O . ALA A 1 89 ? -11.544 2.906 2.387 1.00 98.00 89 ALA A O 1
ATOM 744 N N . LYS A 1 90 ? -9.575 3.214 1.355 1.00 97.75 90 LYS A N 1
ATOM 745 C CA . LYS A 1 90 ? -10.072 4.243 0.422 1.00 97.75 90 LYS A CA 1
ATOM 746 C C . LYS A 1 90 ? -11.114 3.676 -0.541 1.00 97.75 90 LYS A C 1
ATOM 748 O O . LYS A 1 90 ? -12.149 4.314 -0.727 1.00 97.75 90 LYS A O 1
ATOM 753 N N . ILE A 1 91 ? -10.875 2.491 -1.106 1.00 97.25 91 ILE A N 1
ATOM 754 C CA . ILE A 1 91 ? -11.832 1.818 -1.999 1.00 97.25 91 ILE A CA 1
ATOM 755 C C . ILE A 1 91 ? -13.115 1.461 -1.250 1.00 97.25 91 ILE A C 1
ATOM 757 O O . ILE A 1 91 ? -14.199 1.815 -1.710 1.00 97.25 91 ILE A O 1
ATOM 761 N N . LYS A 1 92 ? -13.007 0.820 -0.078 1.00 96.44 92 LYS A N 1
ATOM 762 C CA . LYS A 1 92 ? -14.174 0.420 0.725 1.00 96.44 92 LYS A CA 1
ATOM 763 C C . LYS A 1 92 ? -15.050 1.611 1.133 1.00 96.44 92 LYS A C 1
ATOM 765 O O . LYS A 1 92 ? -16.265 1.479 1.192 1.00 96.44 92 LYS A O 1
ATOM 770 N N . ASN A 1 93 ? -14.450 2.788 1.324 1.00 95.00 93 ASN A N 1
ATOM 771 C CA . ASN A 1 93 ? -15.155 4.043 1.605 1.00 95.00 93 ASN A CA 1
ATOM 772 C C . ASN A 1 93 ? -15.634 4.812 0.359 1.00 95.00 93 ASN A C 1
ATOM 774 O O . ASN A 1 93 ? -16.072 5.956 0.483 1.00 95.00 93 ASN A O 1
ATOM 778 N N . GLY A 1 94 ? -15.488 4.258 -0.847 1.00 94.31 94 GLY A N 1
ATOM 779 C CA . GLY A 1 94 ? -15.867 4.930 -2.093 1.00 94.31 94 GLY A CA 1
ATOM 780 C C . GLY A 1 94 ? -15.008 6.153 -2.446 1.00 94.31 94 GLY A C 1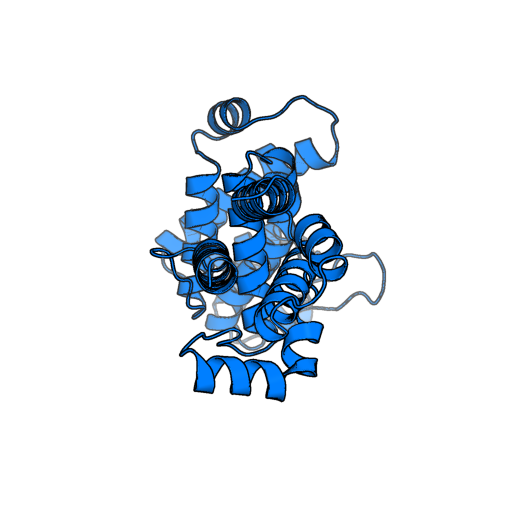
ATOM 781 O O . GLY A 1 94 ? -15.386 6.947 -3.307 1.00 94.31 94 GLY A O 1
ATOM 782 N N . ARG A 1 95 ? -13.835 6.331 -1.821 1.00 95.12 95 ARG A N 1
ATOM 783 C CA . ARG A 1 95 ? -12.909 7.450 -2.080 1.00 95.12 95 ARG A CA 1
ATOM 784 C C . ARG A 1 95 ? -12.025 7.167 -3.297 1.00 95.12 95 ARG A C 1
ATOM 786 O O . ARG A 1 95 ? -10.798 7.119 -3.202 1.00 95.12 95 ARG A O 1
ATOM 793 N N . ILE A 1 96 ? -12.652 6.975 -4.458 1.00 95.44 96 ILE A N 1
ATOM 794 C CA . ILE A 1 96 ? -11.979 6.520 -5.688 1.00 95.44 96 ILE A CA 1
ATOM 795 C C . ILE A 1 96 ? -10.924 7.517 -6.179 1.00 95.44 96 ILE A C 1
ATOM 797 O O . ILE A 1 96 ? -9.833 7.117 -6.580 1.00 95.44 96 ILE A O 1
ATOM 801 N N . ILE A 1 97 ? -11.198 8.820 -6.089 1.00 94.50 97 ILE A N 1
ATOM 802 C CA . ILE A 1 97 ? -10.232 9.863 -6.466 1.00 94.50 97 ILE A CA 1
ATOM 803 C C . ILE A 1 97 ? -8.961 9.768 -5.611 1.00 94.50 97 ILE A C 1
ATOM 805 O O . ILE A 1 97 ? -7.846 9.819 -6.140 1.00 94.50 97 ILE A O 1
ATOM 809 N N . ASP A 1 98 ? -9.121 9.608 -4.297 1.00 94.81 98 ASP A N 1
ATOM 810 C CA . ASP A 1 98 ? -7.996 9.509 -3.367 1.00 94.81 98 ASP A CA 1
ATOM 811 C C . ASP A 1 98 ? -7.221 8.210 -3.577 1.00 94.81 98 ASP A C 1
ATOM 813 O O . ASP A 1 98 ? -5.988 8.232 -3.557 1.00 94.81 98 ASP A O 1
ATOM 817 N N . PHE A 1 99 ? -7.919 7.097 -3.834 1.00 96.69 99 PHE A N 1
ATOM 818 C CA . PHE A 1 99 ? -7.297 5.838 -4.243 1.00 96.69 99 PHE A CA 1
ATOM 819 C C . PHE A 1 99 ? -6.411 6.056 -5.474 1.00 96.69 99 PHE A C 1
ATOM 821 O O . PHE A 1 99 ? -5.200 5.871 -5.384 1.00 96.69 99 PHE A O 1
ATOM 828 N N . VAL A 1 100 ? -6.972 6.557 -6.582 1.00 94.38 100 VAL A N 1
ATOM 829 C CA . VAL A 1 100 ? -6.245 6.796 -7.840 1.00 94.38 100 VAL A CA 1
ATOM 830 C C . VAL A 1 100 ? -4.994 7.650 -7.619 1.00 94.38 100 VAL A C 1
ATOM 832 O O . VAL A 1 100 ? -3.911 7.309 -8.099 1.00 94.38 100 VAL A O 1
ATOM 835 N N . ARG A 1 101 ? -5.119 8.763 -6.886 1.00 92.12 101 ARG A N 1
ATOM 836 C CA . ARG A 1 101 ? -3.995 9.682 -6.633 1.00 92.12 101 ARG A CA 1
ATOM 837 C C . ARG A 1 101 ? -2.886 9.038 -5.805 1.00 92.12 101 ARG A C 1
ATOM 839 O O . ARG A 1 101 ? -1.716 9.372 -6.003 1.00 92.12 101 ARG A O 1
ATOM 846 N N . SER A 1 102 ? -3.250 8.096 -4.941 1.00 94.00 102 SER A N 1
ATOM 847 C CA . SER A 1 102 ? -2.339 7.376 -4.051 1.00 94.00 102 SER A CA 1
ATOM 848 C C . SER A 1 102 ? -1.607 6.213 -4.735 1.00 94.00 102 SER A C 1
ATOM 850 O O . SER A 1 102 ? -0.689 5.651 -4.157 1.00 94.00 102 SER A O 1
ATOM 852 N N . VAL A 1 103 ? -1.944 5.823 -5.967 1.00 93.69 103 VAL A N 1
ATOM 853 C CA . VAL A 1 103 ? -1.344 4.613 -6.566 1.00 93.69 103 VAL A CA 1
ATOM 854 C C . VAL A 1 103 ? 0.124 4.804 -6.998 1.00 93.69 103 VAL A C 1
ATOM 856 O O . VAL A 1 103 ? 0.925 3.882 -6.879 1.00 93.69 103 VAL A O 1
ATOM 859 N N . SER A 1 104 ? 0.544 5.988 -7.457 1.00 91.69 104 SER A N 1
ATOM 860 C CA . SER A 1 104 ? 1.905 6.158 -8.013 1.00 91.69 104 SER A CA 1
ATOM 861 C C . SER A 1 104 ? 3.056 5.786 -7.061 1.00 91.69 104 SER A C 1
ATOM 863 O O . SER A 1 104 ? 3.957 5.063 -7.499 1.00 91.69 104 SER A O 1
ATOM 865 N N . PRO A 1 105 ? 3.069 6.220 -5.781 1.00 93.19 105 PRO A N 1
ATOM 866 C CA . PRO A 1 105 ? 4.144 5.857 -4.860 1.00 93.19 105 PRO A CA 1
ATOM 867 C C . PRO A 1 105 ? 4.271 4.344 -4.648 1.00 93.19 105 PRO A C 1
ATOM 869 O O . PRO A 1 105 ? 5.388 3.821 -4.652 1.00 93.19 105 PRO A O 1
ATOM 872 N N . ILE A 1 106 ? 3.146 3.630 -4.510 1.00 95.75 106 ILE A N 1
ATOM 873 C CA . ILE A 1 106 ? 3.168 2.181 -4.282 1.00 95.75 106 ILE A CA 1
ATOM 874 C C . ILE A 1 106 ? 3.638 1.422 -5.525 1.00 95.75 106 ILE A C 1
ATOM 876 O O . ILE A 1 106 ? 4.462 0.520 -5.398 1.00 95.75 106 ILE A O 1
ATOM 880 N N . LEU A 1 107 ? 3.219 1.834 -6.730 1.00 96.31 107 LEU A N 1
ATOM 881 C CA . LEU A 1 107 ? 3.677 1.208 -7.976 1.00 96.31 107 LEU A CA 1
ATOM 882 C C . LEU A 1 107 ? 5.186 1.334 -8.136 1.00 96.31 107 LEU A C 1
ATOM 884 O O . LEU A 1 107 ? 5.859 0.351 -8.425 1.00 96.31 107 LEU A O 1
ATOM 888 N N . TYR A 1 108 ? 5.730 2.528 -7.896 1.00 95.12 108 TYR A N 1
ATOM 889 C CA . TYR A 1 108 ? 7.169 2.753 -7.972 1.00 95.12 108 TYR A CA 1
ATOM 890 C C . TYR A 1 108 ? 7.941 1.830 -7.015 1.00 95.12 108 TYR A C 1
ATOM 892 O O . TYR A 1 108 ? 8.923 1.202 -7.412 1.00 95.12 108 TYR A O 1
ATOM 900 N N . ARG A 1 109 ? 7.474 1.696 -5.765 1.00 95.31 109 ARG A N 1
ATOM 901 C CA . ARG A 1 109 ? 8.091 0.815 -4.759 1.00 95.31 109 ARG A CA 1
ATOM 902 C C . ARG A 1 109 ? 7.989 -0.664 -5.134 1.00 95.31 109 ARG A C 1
ATOM 904 O O . ARG A 1 109 ? 8.981 -1.378 -5.006 1.00 95.31 109 ARG A O 1
ATOM 911 N N . LEU A 1 110 ? 6.834 -1.115 -5.618 1.00 97.69 110 LEU A N 1
ATOM 912 C CA . LEU A 1 110 ? 6.635 -2.506 -6.026 1.00 97.69 110 LEU A CA 1
ATOM 913 C C . LEU A 1 110 ? 7.445 -2.859 -7.276 1.00 97.69 110 LEU A C 1
ATOM 915 O O . LEU A 1 110 ? 8.072 -3.911 -7.305 1.00 97.69 110 LEU A O 1
ATOM 919 N N . PHE A 1 111 ? 7.525 -1.971 -8.271 1.00 97.81 111 PHE A N 1
ATOM 920 C CA . PHE A 1 111 ? 8.351 -2.196 -9.463 1.00 97.81 111 PHE A CA 1
ATOM 921 C C . PHE A 1 111 ? 9.839 -2.309 -9.115 1.00 97.81 111 PHE A C 1
ATOM 923 O O . PHE A 1 111 ? 10.525 -3.183 -9.641 1.00 97.81 111 PHE A O 1
ATOM 930 N N . ILE A 1 112 ? 10.332 -1.489 -8.179 1.00 96.50 112 ILE A N 1
ATOM 931 C CA . ILE A 1 112 ? 11.686 -1.652 -7.630 1.00 96.50 112 ILE A CA 1
ATOM 932 C C . ILE A 1 112 ? 11.841 -3.028 -6.977 1.00 96.50 112 ILE A C 1
ATOM 934 O O . ILE A 1 112 ? 12.809 -3.720 -7.268 1.00 96.50 112 ILE A O 1
ATOM 938 N N . ARG A 1 113 ? 10.898 -3.455 -6.126 1.00 96.62 113 ARG A N 1
ATOM 939 C CA . ARG A 1 113 ? 10.979 -4.773 -5.471 1.00 96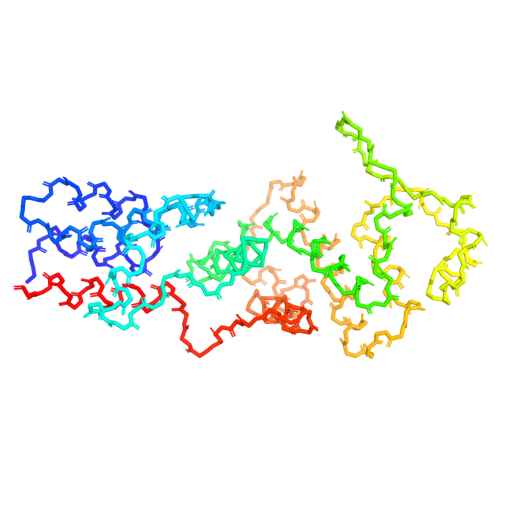.62 113 ARG A CA 1
ATOM 940 C C . ARG A 1 113 ? 10.969 -5.934 -6.462 1.00 96.62 113 ARG A C 1
ATOM 942 O O . ARG A 1 113 ? 11.708 -6.888 -6.252 1.00 96.62 113 ARG A O 1
ATOM 949 N N . VAL A 1 114 ? 10.185 -5.849 -7.538 1.00 97.69 114 VAL A N 1
ATOM 950 C CA . VAL A 1 114 ? 10.205 -6.837 -8.631 1.00 97.69 114 VAL A CA 1
ATOM 951 C C . VAL A 1 114 ? 11.609 -6.927 -9.229 1.00 97.69 114 VAL A C 1
ATOM 953 O O . VAL A 1 114 ? 12.156 -8.021 -9.329 1.00 97.69 114 VAL A O 1
ATOM 956 N N . LEU A 1 115 ? 12.219 -5.785 -9.559 1.00 97.38 115 LEU A N 1
ATOM 957 C CA . LEU A 1 115 ? 13.565 -5.739 -10.132 1.00 97.38 115 LEU A CA 1
ATOM 958 C C . LEU A 1 115 ? 14.645 -6.223 -9.161 1.00 97.38 115 LEU A C 1
ATOM 960 O O . LEU A 1 115 ? 15.556 -6.918 -9.592 1.00 97.38 115 LEU A O 1
ATOM 964 N N . LEU A 1 116 ? 14.531 -5.925 -7.864 1.00 96.50 116 LEU A N 1
ATOM 965 C CA . LEU A 1 116 ? 15.500 -6.359 -6.847 1.00 96.50 116 LEU A CA 1
ATOM 966 C C . LEU A 1 116 ? 15.614 -7.886 -6.721 1.00 96.50 116 LEU A C 1
ATOM 968 O O . LEU A 1 116 ? 16.638 -8.368 -6.244 1.00 96.50 116 LEU A O 1
ATOM 972 N N . LYS A 1 117 ? 14.613 -8.657 -7.173 1.00 95.12 117 LYS A N 1
ATOM 973 C CA . LYS A 1 117 ? 14.712 -10.127 -7.227 1.00 95.12 117 LYS A CA 1
ATOM 974 C C . LYS A 1 117 ? 15.729 -10.619 -8.262 1.00 95.12 117 LYS A C 1
ATOM 976 O O . LYS A 1 117 ? 16.297 -11.688 -8.077 1.00 95.12 117 LYS A O 1
ATOM 981 N N . GLU A 1 118 ? 15.945 -9.865 -9.340 1.00 93.62 118 GLU A N 1
ATOM 982 C CA . GLU A 1 118 ? 16.871 -10.219 -10.431 1.00 93.62 118 GLU A CA 1
ATOM 983 C C . GLU A 1 118 ? 18.124 -9.342 -10.479 1.00 93.62 118 GLU A C 1
ATOM 985 O O . GLU A 1 118 ? 19.159 -9.750 -11.004 1.00 93.62 118 GLU A O 1
ATOM 990 N N . VAL A 1 119 ? 18.033 -8.127 -9.945 1.00 95.38 119 VAL A N 1
ATOM 991 C CA . VAL A 1 119 ? 19.107 -7.136 -9.888 1.00 95.38 119 VAL A CA 1
ATOM 992 C C . VAL A 1 119 ? 19.247 -6.675 -8.431 1.00 95.38 119 VAL A C 1
ATOM 994 O O . VAL A 1 119 ? 18.760 -5.599 -8.077 1.00 95.38 119 VAL A O 1
ATOM 997 N N . PRO A 1 120 ? 19.866 -7.477 -7.544 1.00 94.88 120 PRO A N 1
ATOM 998 C CA . PRO A 1 120 ? 19.993 -7.130 -6.123 1.00 94.88 120 PRO A CA 1
ATOM 999 C C . PRO A 1 120 ? 20.763 -5.822 -5.888 1.00 94.88 120 PRO A C 1
ATOM 1001 O O . PRO A 1 120 ? 20.516 -5.105 -4.922 1.00 94.88 120 PRO A O 1
ATOM 1004 N N . ASP A 1 121 ? 21.663 -5.487 -6.810 1.00 94.00 121 ASP A N 1
ATOM 1005 C CA . ASP A 1 121 ? 22.460 -4.267 -6.870 1.00 94.00 121 ASP A CA 1
ATOM 1006 C C . ASP A 1 121 ? 21.781 -3.159 -7.704 1.00 94.00 121 ASP A C 1
ATOM 1008 O O . ASP A 1 121 ? 22.445 -2.276 -8.235 1.00 94.00 121 ASP A O 1
ATOM 1012 N N . LEU A 1 122 ? 20.448 -3.146 -7.842 1.00 94.88 122 LEU A N 1
ATOM 1013 C CA . LEU A 1 122 ? 19.749 -2.142 -8.663 1.00 94.88 122 LEU A CA 1
ATOM 1014 C C . LEU A 1 122 ? 20.120 -0.698 -8.284 1.00 94.88 122 LEU A C 1
ATOM 1016 O O . LEU A 1 122 ? 20.361 0.140 -9.154 1.00 94.88 122 LEU A O 1
ATOM 1020 N N . PHE A 1 123 ? 20.177 -0.408 -6.982 1.00 93.38 123 PHE A N 1
ATOM 1021 C CA . PHE A 1 123 ? 20.469 0.932 -6.464 1.00 93.38 123 PHE A CA 1
ATOM 1022 C C . PHE A 1 123 ? 21.892 1.399 -6.763 1.00 93.38 123 PHE A C 1
ATOM 1024 O O . PHE A 1 123 ? 22.146 2.598 -6.843 1.00 93.38 123 PHE A O 1
ATOM 1031 N N . ASP A 1 124 ? 22.803 0.466 -7.012 1.00 94.06 124 ASP A N 1
ATOM 1032 C CA . ASP A 1 124 ? 24.179 0.750 -7.389 1.00 94.06 124 ASP A CA 1
ATOM 1033 C C . ASP A 1 124 ? 24.270 1.426 -8.766 1.00 94.06 124 ASP A C 1
ATOM 1035 O O . ASP A 1 124 ? 25.258 2.114 -9.051 1.00 94.06 124 ASP A O 1
ATOM 1039 N N . TYR A 1 125 ? 23.233 1.261 -9.594 1.00 93.19 125 TYR A N 1
ATOM 1040 C CA . TYR A 1 125 ? 23.067 1.894 -10.901 1.00 93.19 125 TYR A CA 1
ATOM 1041 C C . TYR A 1 125 ? 22.194 3.153 -10.864 1.00 93.19 125 TYR A C 1
ATOM 1043 O O . TYR A 1 125 ? 21.902 3.712 -11.922 1.00 93.19 125 TYR A O 1
ATOM 1051 N N . VAL A 1 126 ? 21.778 3.616 -9.685 1.00 92.69 126 VAL A N 1
ATOM 1052 C CA . VAL A 1 126 ? 20.954 4.818 -9.524 1.00 92.69 126 VAL A CA 1
ATOM 1053 C C . VAL A 1 126 ? 21.792 5.934 -8.913 1.00 92.69 126 VAL A C 1
ATOM 1055 O O . VAL A 1 126 ? 22.453 5.781 -7.889 1.00 92.69 126 VAL A O 1
ATOM 1058 N N . GLU A 1 127 ? 21.776 7.094 -9.551 1.00 90.00 127 GLU A N 1
ATOM 1059 C CA . GLU A 1 127 ? 22.265 8.333 -8.976 1.00 90.00 127 GLU A CA 1
ATOM 1060 C C . GLU A 1 127 ? 21.114 9.051 -8.279 1.00 90.00 127 GLU A C 1
ATOM 1062 O O . GLU A 1 127 ? 20.190 9.549 -8.925 1.00 90.00 127 GLU A O 1
ATOM 1067 N N . ASN A 1 128 ? 21.191 9.081 -6.947 1.00 81.50 128 ASN A N 1
ATOM 1068 C CA . ASN A 1 128 ? 20.248 9.812 -6.120 1.00 81.50 128 ASN A CA 1
ATOM 1069 C C . ASN A 1 128 ? 20.485 11.314 -6.286 1.00 81.50 128 ASN A C 1
ATOM 1071 O O . ASN A 1 128 ? 21.536 11.838 -5.894 1.00 81.50 128 ASN A O 1
ATOM 1075 N N . SER A 1 129 ? 19.509 12.011 -6.858 1.00 74.69 129 SER A N 1
ATOM 1076 C CA . SER A 1 129 ? 19.561 13.463 -6.883 1.00 74.69 129 SER A CA 1
ATOM 1077 C C . SER A 1 129 ? 19.137 13.989 -5.514 1.00 74.69 129 SER A C 1
ATOM 1079 O O . SER A 1 129 ? 17.978 13.868 -5.138 1.00 74.69 129 SER A O 1
ATOM 1081 N N . ARG A 1 130 ? 20.059 14.618 -4.774 1.00 65.56 130 ARG A N 1
ATOM 1082 C CA . ARG A 1 130 ? 19.839 15.175 -3.419 1.00 65.56 130 ARG A CA 1
ATOM 1083 C C . ARG A 1 130 ? 18.870 16.390 -3.368 1.00 65.56 130 ARG A C 1
ATOM 1085 O O . ARG A 1 130 ? 19.042 17.265 -2.529 1.00 65.56 130 ARG A O 1
ATOM 1092 N N . SER A 1 131 ? 17.909 16.504 -4.290 1.00 62.16 131 SER A N 1
ATOM 1093 C CA . SER A 1 131 ? 17.007 17.659 -4.499 1.00 62.16 131 SER A CA 1
ATOM 1094 C C . SER A 1 131 ? 15.664 17.213 -5.109 1.00 62.16 131 SER A C 1
ATOM 1096 O O . SER A 1 131 ? 15.525 16.035 -5.416 1.00 62.16 131 SER A O 1
ATOM 1098 N N . ASP A 1 132 ? 14.736 18.137 -5.403 1.00 62.31 132 ASP A N 1
ATOM 1099 C CA . ASP A 1 132 ? 13.444 17.914 -6.108 1.00 62.31 132 ASP A CA 1
ATOM 1100 C C . ASP A 1 132 ? 13.555 17.360 -7.552 1.00 62.31 132 ASP A C 1
ATOM 1102 O O . ASP A 1 132 ? 12.615 17.424 -8.351 1.00 62.31 132 ASP A O 1
ATOM 1106 N N . ARG A 1 133 ? 14.725 16.854 -7.942 1.00 72.75 133 ARG A N 1
ATOM 1107 C CA . ARG A 1 133 ? 14.959 16.236 -9.245 1.00 72.75 133 ARG A CA 1
ATOM 1108 C C . ARG A 1 133 ? 14.645 14.742 -9.172 1.00 72.75 133 ARG A C 1
ATOM 1110 O O . ARG A 1 133 ? 14.571 14.144 -8.105 1.00 72.75 133 ARG A O 1
ATOM 1117 N N . TYR A 1 134 ? 14.411 14.153 -10.339 1.00 78.19 134 TYR A N 1
ATOM 1118 C CA . TYR A 1 134 ? 14.293 12.704 -10.454 1.00 78.19 134 TYR A CA 1
ATOM 1119 C C . TYR A 1 134 ? 15.671 12.063 -10.306 1.00 78.19 134 TYR A C 1
ATOM 1121 O O . TYR A 1 134 ? 16.639 12.560 -10.889 1.00 78.19 134 TYR A O 1
ATOM 1129 N N . ASP A 1 135 ? 15.712 10.915 -9.633 1.00 88.12 135 ASP A N 1
ATOM 1130 C CA . ASP A 1 135 ? 16.849 10.001 -9.683 1.00 88.12 135 ASP A CA 1
ATOM 1131 C C . ASP A 1 135 ? 17.192 9.663 -11.142 1.00 88.12 135 ASP A C 1
ATOM 1133 O O . ASP A 1 135 ? 16.312 9.621 -12.013 1.00 88.12 135 ASP A O 1
ATOM 1137 N N . THR A 1 136 ? 18.470 9.410 -11.425 1.00 92.31 136 THR A N 1
ATOM 1138 C CA . THR A 1 136 ? 18.928 9.100 -12.789 1.00 92.31 136 THR A CA 1
ATOM 1139 C C . THR A 1 136 ? 19.721 7.802 -12.869 1.00 92.31 136 THR A C 1
ATOM 1141 O O . THR A 1 136 ? 20.374 7.394 -11.914 1.00 92.31 136 THR A O 1
ATOM 1144 N N . TRP A 1 137 ? 19.649 7.117 -14.008 1.00 94.62 137 TRP A N 1
ATOM 1145 C CA . TRP A 1 137 ? 20.415 5.902 -14.259 1.00 94.62 137 TRP A CA 1
ATOM 1146 C C . TRP A 1 137 ? 21.882 6.213 -14.551 1.00 94.62 137 TRP A C 1
ATOM 1148 O O . TRP A 1 137 ? 22.209 7.027 -15.416 1.00 94.62 137 TRP A O 1
ATOM 1158 N N . ARG A 1 138 ? 22.778 5.465 -13.908 1.00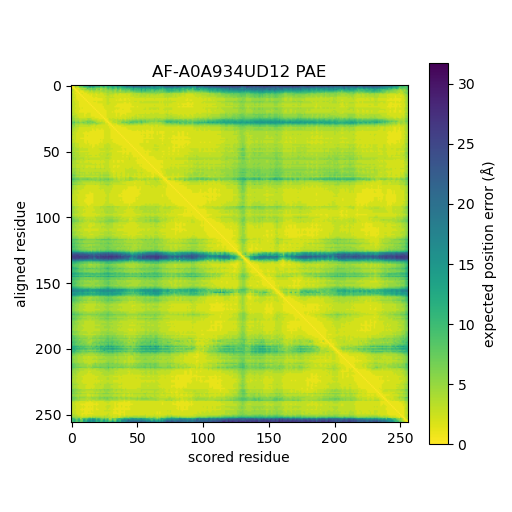 93.44 138 ARG A N 1
ATOM 1159 C CA . ARG A 1 138 ? 24.220 5.462 -14.169 1.00 93.44 138 ARG A CA 1
ATOM 1160 C C . ARG A 1 138 ? 24.538 4.552 -15.354 1.00 93.44 138 ARG A C 1
ATOM 1162 O O . ARG A 1 138 ? 25.116 3.479 -15.178 1.00 93.44 138 ARG A O 1
ATOM 1169 N N . PHE A 1 139 ? 24.166 4.969 -16.567 1.00 93.06 139 PHE A N 1
ATOM 1170 C CA . PHE A 1 139 ? 24.347 4.145 -17.771 1.00 93.06 139 PHE A CA 1
ATOM 1171 C C . PHE A 1 139 ? 25.798 3.701 -17.998 1.00 93.06 139 PHE A C 1
ATOM 1173 O O . PHE A 1 139 ? 26.015 2.574 -18.430 1.00 93.06 139 PHE A O 1
ATOM 1180 N N . GLU A 1 140 ? 26.792 4.525 -17.653 1.00 91.00 140 GLU A N 1
ATOM 1181 C CA . GLU A 1 140 ? 28.205 4.128 -17.762 1.00 91.00 140 GLU A CA 1
ATOM 1182 C C . GLU A 1 140 ? 28.548 2.927 -16.869 1.00 91.00 140 GLU A C 1
ATOM 1184 O O . GLU A 1 140 ? 29.229 2.010 -17.316 1.00 91.00 140 GLU A O 1
ATOM 1189 N N . LYS A 1 141 ? 28.001 2.865 -15.646 1.00 93.44 141 LYS A N 1
ATOM 1190 C CA . LYS A 1 141 ? 28.164 1.704 -14.755 1.00 93.44 141 LYS A CA 1
ATOM 1191 C C . LYS A 1 141 ? 27.340 0.501 -15.225 1.00 93.44 141 LYS A C 1
ATOM 1193 O O . LYS A 1 141 ? 27.760 -0.639 -15.060 1.00 93.44 141 LYS A O 1
ATOM 1198 N N . MET A 1 142 ? 26.175 0.737 -15.831 1.00 93.81 142 MET A N 1
ATOM 1199 C CA . MET A 1 142 ? 25.351 -0.339 -16.395 1.00 93.81 142 MET A CA 1
ATOM 1200 C C . MET A 1 142 ? 26.040 -1.052 -17.562 1.00 93.81 142 MET A C 1
ATOM 1202 O O . MET A 1 142 ? 25.918 -2.267 -17.665 1.00 93.81 142 MET A O 1
ATOM 1206 N N . LYS A 1 143 ? 26.798 -0.334 -18.409 1.00 92.56 143 LYS A N 1
ATOM 1207 C CA . LYS A 1 143 ? 27.544 -0.932 -19.536 1.00 92.56 143 LYS A CA 1
ATOM 1208 C C . LYS A 1 143 ? 28.514 -2.022 -19.086 1.00 92.56 143 LYS A C 1
ATOM 1210 O O . LYS A 1 143 ? 28.685 -3.003 -19.800 1.00 92.56 143 LYS A O 1
ATOM 1215 N N . THR A 1 144 ? 29.115 -1.866 -17.908 1.00 93.06 144 THR A N 1
ATOM 1216 C CA . THR A 1 144 ? 30.063 -2.831 -17.332 1.00 93.06 144 THR A CA 1
ATOM 1217 C C . THR A 1 144 ? 29.392 -3.906 -16.471 1.00 93.06 144 THR A C 1
ATOM 1219 O O . THR A 1 144 ? 30.088 -4.716 -15.868 1.00 93.06 144 THR A O 1
ATOM 1222 N N . SER A 1 145 ? 28.060 -3.905 -16.350 1.00 93.50 145 SER A N 1
ATOM 1223 C CA . SER A 1 145 ? 27.337 -4.893 -15.544 1.00 93.50 145 SER A CA 1
ATOM 1224 C C . SER A 1 145 ? 27.321 -6.260 -16.227 1.00 93.50 145 SER A C 1
ATOM 1226 O O . SER A 1 145 ? 27.041 -6.356 -17.418 1.00 93.50 145 SER A O 1
ATOM 1228 N N . ASN A 1 146 ? 27.517 -7.336 -15.470 1.00 92.75 146 ASN A N 1
ATOM 1229 C CA . ASN A 1 146 ? 27.343 -8.700 -15.984 1.00 92.75 146 ASN A CA 1
ATOM 1230 C C . ASN A 1 146 ? 25.878 -9.176 -15.922 1.00 92.75 146 ASN A C 1
ATOM 1232 O O . ASN A 1 146 ? 25.579 -10.306 -16.303 1.00 92.75 146 ASN A O 1
ATOM 1236 N N . ASN A 1 147 ? 24.954 -8.343 -15.430 1.00 94.69 147 ASN A N 1
ATOM 1237 C CA . ASN A 1 147 ? 23.548 -8.704 -15.300 1.00 94.69 147 ASN A CA 1
ATOM 1238 C C . ASN A 1 147 ? 22.824 -8.620 -16.659 1.00 94.69 147 ASN A C 1
ATOM 1240 O O . ASN A 1 147 ? 22.750 -7.555 -17.278 1.00 94.69 147 ASN A O 1
ATOM 1244 N N . GLN A 1 148 ? 22.249 -9.738 -17.115 1.00 94.44 148 GLN A N 1
ATOM 1245 C CA . GLN A 1 148 ? 21.582 -9.833 -18.420 1.00 94.44 148 GLN A CA 1
ATOM 1246 C C . GLN A 1 148 ? 20.373 -8.893 -18.553 1.00 94.44 148 GLN A C 1
ATOM 1248 O O . GLN A 1 148 ? 20.155 -8.333 -19.631 1.00 94.44 148 GLN A O 1
ATOM 1253 N N . THR A 1 149 ? 19.613 -8.675 -17.477 1.00 95.31 149 THR A N 1
ATOM 1254 C CA . THR A 1 149 ? 18.474 -7.743 -17.457 1.00 95.31 149 THR A CA 1
ATOM 1255 C C . THR A 1 149 ? 18.956 -6.308 -17.668 1.00 95.31 149 THR A C 1
ATOM 1257 O O . THR A 1 149 ? 18.385 -5.576 -18.479 1.00 95.31 149 THR A O 1
ATOM 1260 N N . ILE A 1 150 ? 20.064 -5.920 -17.025 1.00 95.50 150 ILE A N 1
ATOM 1261 C CA . ILE A 1 150 ? 20.687 -4.602 -17.217 1.00 95.50 150 ILE A CA 1
ATOM 1262 C C . ILE A 1 150 ? 21.183 -4.431 -18.655 1.00 95.50 150 ILE A C 1
ATOM 1264 O O . ILE A 1 150 ? 20.857 -3.429 -19.294 1.00 95.50 150 ILE A O 1
ATOM 1268 N N . GLN A 1 151 ? 21.895 -5.421 -19.198 1.00 95.00 151 GLN A N 1
ATOM 1269 C CA . GLN A 1 151 ? 22.390 -5.381 -20.580 1.00 95.00 151 GLN A CA 1
ATOM 1270 C C . GLN A 1 151 ? 21.242 -5.292 -21.599 1.00 95.00 151 GLN A C 1
ATOM 1272 O O . GLN A 1 151 ? 21.260 -4.466 -22.516 1.00 95.00 151 GLN A O 1
ATOM 1277 N N . SER A 1 152 ? 20.177 -6.067 -21.390 1.00 94.56 152 SER A N 1
ATOM 1278 C CA . SER A 1 152 ? 18.975 -6.025 -22.230 1.00 94.56 152 SER A CA 1
ATOM 1279 C C . SER A 1 152 ? 18.261 -4.675 -22.136 1.00 94.56 152 SER A C 1
ATOM 1281 O O . SER A 1 152 ? 17.764 -4.159 -23.140 1.00 94.56 152 SER A O 1
ATOM 1283 N N . PHE A 1 153 ? 18.248 -4.049 -20.958 1.00 94.88 153 PHE A N 1
ATOM 1284 C CA . PHE A 1 153 ? 17.631 -2.743 -20.742 1.00 94.88 153 PHE A CA 1
ATOM 1285 C C . PHE A 1 153 ? 18.353 -1.611 -21.481 1.00 94.88 153 PHE A C 1
ATOM 1287 O O . PHE A 1 153 ? 17.682 -0.812 -22.153 1.00 94.88 153 PHE A O 1
ATOM 1294 N N . ILE A 1 154 ? 19.689 -1.578 -21.410 1.00 94.00 154 ILE A N 1
ATOM 1295 C CA . ILE A 1 154 ? 20.525 -0.544 -22.047 1.00 94.00 154 ILE A CA 1
ATOM 1296 C C . ILE A 1 154 ? 20.761 -0.774 -23.546 1.00 94.00 154 ILE A C 1
ATOM 1298 O O . ILE A 1 154 ? 21.225 0.136 -24.228 1.00 94.00 154 ILE A O 1
ATOM 1302 N N . SER A 1 155 ? 20.397 -1.946 -24.083 1.00 90.81 155 SER A N 1
ATOM 1303 C CA . SER A 1 155 ? 20.480 -2.251 -25.526 1.00 90.81 155 SER A CA 1
ATOM 1304 C C . SER A 1 155 ? 19.645 -1.312 -26.411 1.00 90.81 155 SER A C 1
ATOM 1306 O O . SER A 1 155 ? 19.833 -1.244 -27.625 1.00 90.81 155 SER A O 1
ATOM 1308 N N . ARG A 1 156 ? 18.704 -0.573 -25.813 1.00 89.00 156 ARG A N 1
ATOM 1309 C CA . ARG A 1 156 ? 17.860 0.427 -26.475 1.00 89.00 156 ARG A CA 1
ATOM 1310 C C . ARG A 1 156 ? 18.098 1.791 -25.845 1.00 89.00 156 ARG A C 1
ATOM 1312 O O . ARG A 1 156 ? 18.410 1.893 -24.664 1.00 89.00 156 ARG A O 1
ATOM 1319 N N . ARG A 1 157 ? 17.862 2.864 -26.604 1.00 81.56 157 ARG A N 1
ATOM 1320 C CA . ARG A 1 157 ? 17.910 4.229 -26.063 1.00 81.56 157 ARG A CA 1
ATOM 1321 C C . ARG A 1 157 ? 16.833 4.411 -24.985 1.00 81.56 157 ARG A C 1
ATOM 1323 O O . ARG A 1 157 ? 15.654 4.180 -25.251 1.00 81.56 157 ARG A O 1
ATOM 1330 N N . ARG A 1 158 ? 17.236 4.862 -23.794 1.00 86.75 158 ARG A N 1
ATOM 1331 C CA . ARG A 1 158 ? 16.354 5.110 -22.640 1.00 86.75 158 ARG A CA 1
ATOM 1332 C C . ARG A 1 158 ? 16.434 6.563 -22.173 1.00 86.75 158 ARG A C 1
ATOM 1334 O O . ARG A 1 158 ? 17.414 7.257 -22.432 1.00 86.75 158 ARG A O 1
ATOM 1341 N N . ASP A 1 159 ? 15.378 7.010 -21.498 1.00 86.81 159 ASP A N 1
ATOM 1342 C CA . ASP A 1 159 ? 15.405 8.242 -20.704 1.00 86.81 159 ASP A CA 1
ATOM 1343 C C . ASP A 1 159 ? 16.349 8.035 -19.511 1.00 86.81 159 ASP A C 1
ATOM 1345 O O . ASP A 1 159 ? 16.393 6.941 -18.944 1.00 86.81 159 ASP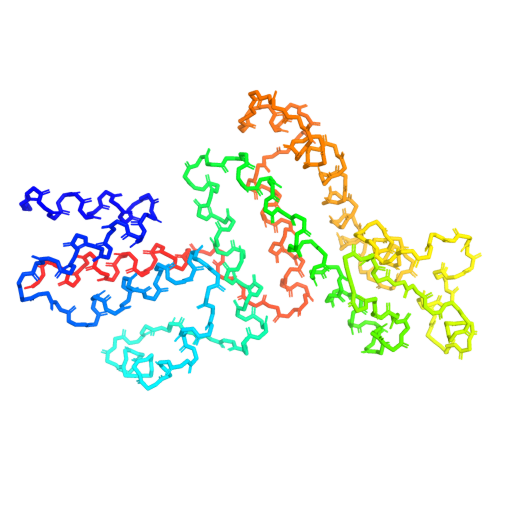 A O 1
ATOM 1349 N N . SER A 1 160 ? 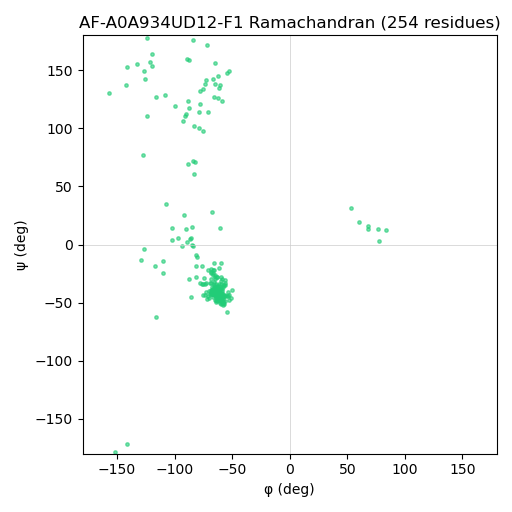17.109 9.063 -19.139 1.00 87.31 160 SER A N 1
ATOM 1350 C CA . SER A 1 160 ? 18.020 8.985 -17.997 1.00 87.31 160 SER A CA 1
ATOM 1351 C C . SER A 1 160 ? 17.291 8.953 -16.662 1.00 87.31 160 SER A C 1
ATOM 1353 O O . SER A 1 160 ? 17.863 8.474 -15.692 1.00 87.31 160 SER A O 1
ATOM 1355 N N . ARG A 1 161 ? 16.044 9.424 -16.591 1.00 91.81 161 ARG A N 1
ATOM 1356 C CA . ARG A 1 161 ? 15.280 9.508 -15.342 1.00 91.81 161 ARG A CA 1
ATOM 1357 C C . ARG A 1 161 ? 14.726 8.150 -14.919 1.00 91.81 161 ARG A C 1
ATOM 1359 O O . ARG A 1 161 ? 14.026 7.478 -15.685 1.00 91.81 161 ARG A O 1
ATOM 1366 N N . VAL A 1 162 ? 14.927 7.813 -13.650 1.00 91.88 162 VAL A N 1
ATOM 1367 C CA . VAL A 1 162 ? 14.299 6.667 -12.992 1.00 91.88 162 VAL A CA 1
ATOM 1368 C C . VAL A 1 162 ? 12.846 7.025 -12.693 1.00 91.88 162 VAL A C 1
ATOM 1370 O O . VAL A 1 162 ? 12.511 7.710 -11.732 1.00 91.88 162 VAL A O 1
ATOM 1373 N N . THR A 1 163 ? 11.954 6.591 -13.575 1.00 92.19 163 THR A N 1
ATOM 1374 C CA . THR A 1 163 ? 10.504 6.791 -13.455 1.00 92.19 163 THR A CA 1
ATOM 1375 C C . THR A 1 163 ? 9.797 5.444 -13.405 1.00 92.19 163 THR A C 1
ATOM 1377 O O . THR A 1 163 ? 10.359 4.439 -13.837 1.00 92.19 163 THR A O 1
ATOM 1380 N N . SER A 1 164 ? 8.530 5.413 -12.979 1.00 91.62 164 SER A N 1
ATOM 1381 C CA . SER A 1 164 ? 7.689 4.206 -13.058 1.00 91.62 164 SER A CA 1
ATOM 1382 C C . SER A 1 164 ? 7.700 3.580 -14.460 1.00 91.62 164 SER A C 1
ATOM 1384 O O . SER A 1 164 ? 7.799 2.367 -14.601 1.00 91.62 164 SER A O 1
ATOM 1386 N N . ARG A 1 165 ? 7.685 4.408 -15.516 1.00 93.12 165 ARG A N 1
ATOM 1387 C CA . ARG A 1 165 ? 7.834 3.959 -16.910 1.00 93.12 165 ARG A CA 1
ATOM 1388 C C . ARG A 1 165 ? 9.168 3.259 -17.146 1.00 93.12 165 ARG A C 1
ATOM 1390 O O . ARG A 1 165 ? 9.191 2.215 -17.778 1.00 93.12 165 ARG A O 1
ATOM 1397 N N . SER A 1 166 ? 10.255 3.860 -16.679 1.00 95.06 166 SER A N 1
ATOM 1398 C CA . SER A 1 166 ? 11.595 3.323 -16.889 1.00 95.06 166 SER A CA 1
ATOM 1399 C C . SER A 1 166 ? 11.800 1.995 -16.153 1.00 95.06 166 SER A C 1
ATOM 1401 O O . SER A 1 166 ? 12.374 1.070 -16.718 1.00 95.06 166 SER A O 1
ATOM 1403 N N . LEU A 1 167 ? 11.247 1.867 -14.943 1.00 96.62 167 LEU A N 1
ATOM 1404 C CA . LEU A 1 167 ? 11.238 0.606 -14.199 1.00 96.62 167 LEU A CA 1
ATOM 1405 C C . LEU A 1 167 ? 10.443 -0.475 -14.941 1.00 96.62 167 LEU A C 1
ATOM 1407 O O . LEU A 1 167 ? 10.929 -1.590 -15.090 1.00 96.62 167 LEU A O 1
ATOM 1411 N N . VAL A 1 168 ? 9.264 -0.141 -15.478 1.00 97.00 168 VAL A N 1
ATOM 1412 C CA . VAL A 1 168 ? 8.474 -1.071 -16.304 1.00 97.00 168 VAL A CA 1
ATOM 1413 C C . VAL A 1 168 ? 9.266 -1.509 -17.532 1.00 97.00 168 VAL A C 1
ATOM 1415 O O . VAL A 1 168 ? 9.357 -2.702 -17.790 1.00 97.00 168 VAL A O 1
ATOM 1418 N N . ASP A 1 169 ? 9.902 -0.580 -18.250 1.00 96.38 169 ASP A N 1
ATOM 1419 C CA . ASP A 1 169 ? 10.736 -0.906 -19.413 1.00 96.38 169 ASP A CA 1
ATOM 1420 C C . ASP A 1 169 ? 11.855 -1.912 -19.076 1.00 96.38 169 ASP A C 1
ATOM 1422 O O . ASP A 1 169 ? 12.204 -2.726 -19.932 1.00 96.38 169 ASP A O 1
ATOM 1426 N N . MET A 1 170 ? 12.407 -1.864 -17.856 1.00 97.00 170 MET A N 1
ATOM 1427 C CA . MET A 1 170 ? 13.398 -2.827 -17.361 1.00 97.00 170 MET A CA 1
ATOM 1428 C C . MET A 1 170 ? 12.761 -4.175 -16.997 1.00 97.00 170 MET A C 1
ATOM 1430 O O . MET A 1 170 ? 13.281 -5.210 -17.400 1.00 97.00 170 MET A O 1
ATOM 1434 N N . ILE A 1 171 ? 11.609 -4.183 -16.317 1.00 97.69 171 ILE A N 1
ATOM 1435 C CA . ILE A 1 171 ? 10.874 -5.418 -15.975 1.00 97.69 171 ILE A CA 1
ATOM 1436 C C . ILE A 1 171 ? 10.475 -6.186 -17.245 1.00 97.69 171 ILE A C 1
ATOM 1438 O O . ILE A 1 171 ? 10.544 -7.410 -17.296 1.00 97.69 171 ILE A O 1
ATOM 1442 N N . LEU A 1 172 ? 10.098 -5.481 -18.314 1.00 97.12 172 LEU A N 1
ATOM 1443 C CA . LEU A 1 172 ? 9.690 -6.119 -19.569 1.00 97.12 172 LEU A CA 1
ATOM 1444 C C . LEU A 1 172 ? 10.812 -6.869 -20.287 1.00 97.12 172 LEU A C 1
ATOM 1446 O O . LEU A 1 172 ? 10.523 -7.783 -21.057 1.00 97.12 172 LEU A O 1
ATOM 1450 N N . VAL A 1 173 ? 12.066 -6.494 -20.044 1.00 96.19 173 VAL A N 1
ATOM 1451 C CA . VAL A 1 173 ? 13.245 -7.180 -20.589 1.00 96.19 173 VAL A CA 1
ATOM 1452 C C . VAL A 1 173 ? 13.923 -8.091 -19.563 1.00 96.19 173 VAL A C 1
ATOM 1454 O O . VAL A 1 173 ? 14.973 -8.651 -19.864 1.00 96.19 173 VAL A O 1
ATOM 1457 N N . SER A 1 174 ? 13.342 -8.222 -18.368 1.00 95.81 174 SER A N 1
ATOM 1458 C CA . SER A 1 174 ? 13.818 -9.112 -17.311 1.00 95.81 174 SER A CA 1
ATOM 1459 C C . SER A 1 174 ? 13.291 -10.537 -17.504 1.00 95.81 174 SER A C 1
ATOM 1461 O O . SER A 1 174 ? 12.478 -10.811 -18.396 1.00 95.81 174 SER A O 1
ATOM 1463 N N . ASN A 1 175 ? 13.722 -11.450 -16.640 1.00 95.19 175 ASN A N 1
ATOM 1464 C CA . ASN A 1 175 ? 13.235 -12.828 -16.581 1.00 95.19 175 ASN A CA 1
ATOM 1465 C C . ASN A 1 175 ? 11.957 -12.986 -15.733 1.00 95.19 175 ASN A C 1
ATOM 1467 O O . ASN A 1 175 ? 11.583 -14.106 -15.384 1.00 95.19 175 ASN A O 1
ATOM 1471 N N . ALA A 1 176 ? 11.260 -11.888 -15.419 1.00 95.94 176 ALA A N 1
ATOM 1472 C CA . ALA A 1 176 ? 10.027 -11.931 -14.650 1.00 95.94 176 ALA A CA 1
ATOM 1473 C C . ALA A 1 176 ? 8.960 -12.725 -15.425 1.00 95.94 176 ALA A C 1
ATOM 1475 O O . ALA A 1 176 ? 8.908 -12.619 -16.659 1.00 95.94 176 ALA A O 1
ATOM 1476 N N . PRO A 1 177 ? 8.091 -13.487 -14.731 1.00 97.31 177 PRO A N 1
ATOM 1477 C CA . PRO A 1 177 ? 7.011 -14.221 -15.380 1.00 97.31 177 PRO A CA 1
ATOM 1478 C C . PRO A 1 177 ? 6.129 -13.307 -16.235 1.00 97.31 177 PRO A C 1
ATOM 1480 O O . PRO A 1 177 ? 5.902 -12.147 -15.876 1.00 97.31 177 PRO A O 1
ATOM 1483 N N . ASP A 1 178 ? 5.584 -13.832 -17.333 1.00 96.81 178 ASP A N 1
ATOM 1484 C CA . ASP A 1 178 ? 4.750 -13.042 -18.248 1.00 96.81 178 ASP A CA 1
ATOM 1485 C C . ASP A 1 178 ? 3.530 -12.436 -17.544 1.00 96.81 178 ASP A C 1
ATOM 1487 O O . ASP A 1 178 ? 3.186 -11.285 -17.794 1.00 96.81 178 ASP A O 1
ATOM 1491 N N . GLU A 1 179 ? 2.944 -13.138 -16.573 1.00 96.88 179 GLU A N 1
ATOM 1492 C CA . GLU A 1 179 ? 1.858 -12.605 -15.743 1.00 96.88 179 GLU A CA 1
ATOM 1493 C C . GLU A 1 179 ? 2.267 -11.337 -14.968 1.00 96.88 179 GLU A C 1
ATOM 1495 O O . GLU A 1 179 ? 1.506 -10.367 -14.894 1.00 96.88 179 GLU A O 1
ATOM 1500 N N . ILE A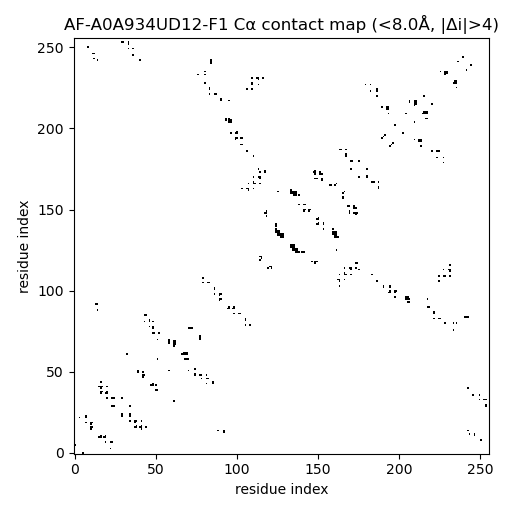 1 180 ? 3.496 -11.297 -14.443 1.00 97.81 180 ILE A N 1
ATOM 1501 C CA . ILE A 1 180 ? 4.044 -10.115 -13.768 1.00 97.81 180 ILE A CA 1
ATOM 1502 C C . ILE A 1 180 ? 4.276 -8.998 -14.782 1.00 97.81 180 ILE A C 1
ATOM 1504 O O . ILE A 1 180 ? 3.919 -7.849 -14.518 1.00 97.81 180 ILE A O 1
ATOM 1508 N N . LYS A 1 181 ? 4.809 -9.324 -15.965 1.00 97.94 181 LYS A N 1
ATOM 1509 C CA . LYS A 1 181 ? 5.014 -8.356 -17.054 1.00 97.94 181 LYS A CA 1
ATOM 1510 C C . LYS A 1 181 ? 3.697 -7.730 -17.518 1.00 97.94 181 LYS A C 1
ATOM 1512 O O . LYS A 1 181 ? 3.635 -6.512 -17.689 1.00 97.94 181 LYS A O 1
ATOM 1517 N N . GLU A 1 182 ? 2.639 -8.517 -17.673 1.00 97.44 182 GLU A N 1
ATOM 1518 C CA . GLU A 1 182 ? 1.308 -8.006 -18.017 1.00 97.44 182 GLU A CA 1
ATOM 1519 C C . GLU A 1 182 ? 0.708 -7.172 -16.881 1.00 97.44 182 GLU A C 1
ATOM 1521 O O . GLU A 1 182 ? 0.167 -6.090 -17.120 1.00 97.44 182 GLU A O 1
ATOM 1526 N N . THR A 1 183 ? 0.900 -7.593 -15.629 1.00 97.62 183 THR A N 1
ATOM 1527 C CA . THR A 1 183 ? 0.441 -6.840 -14.455 1.00 97.62 183 THR A CA 1
ATOM 1528 C C . THR A 1 183 ? 1.102 -5.460 -14.368 1.00 97.62 183 THR A C 1
ATOM 1530 O O . THR A 1 183 ? 0.412 -4.451 -14.191 1.00 97.62 183 THR A O 1
ATOM 1533 N N . VAL A 1 184 ? 2.423 -5.357 -14.561 1.00 97.38 184 VAL A N 1
ATOM 1534 C CA . VAL A 1 184 ? 3.105 -4.050 -14.534 1.00 97.38 184 VAL A CA 1
ATOM 1535 C C . VAL A 1 184 ? 2.720 -3.165 -15.724 1.00 97.38 184 VAL A C 1
ATOM 1537 O O . VAL A 1 184 ? 2.610 -1.948 -15.555 1.00 97.38 184 VAL A O 1
ATOM 1540 N N . LYS A 1 185 ? 2.447 -3.740 -16.910 1.00 96.69 185 LYS A N 1
ATOM 1541 C CA . LYS A 1 185 ? 1.917 -2.989 -18.067 1.00 96.69 185 LYS A CA 1
ATOM 1542 C C . LYS A 1 185 ? 0.546 -2.403 -17.759 1.00 96.69 185 LYS A C 1
ATOM 1544 O O . LYS A 1 185 ? 0.343 -1.207 -17.975 1.00 96.69 185 LYS A O 1
ATOM 1549 N N . LEU A 1 186 ? -0.360 -3.219 -17.218 1.00 96.06 186 LEU A N 1
ATOM 1550 C CA . LEU A 1 186 ? -1.707 -2.807 -16.833 1.00 96.06 186 LEU A CA 1
ATOM 1551 C C . LEU A 1 186 ? -1.663 -1.648 -15.829 1.00 96.06 186 LEU A C 1
ATOM 1553 O O . LEU A 1 186 ? -2.263 -0.596 -16.056 1.00 96.06 186 LEU A O 1
ATOM 1557 N N . LEU A 1 187 ? -0.890 -1.793 -14.750 1.00 96.50 187 LEU A N 1
ATOM 1558 C CA . LEU A 1 187 ? -0.765 -0.760 -13.717 1.00 96.50 187 LEU A CA 1
ATOM 1559 C C . LEU A 1 187 ? -0.096 0.515 -14.252 1.00 96.50 187 LEU A C 1
ATOM 1561 O O . LEU A 1 187 ? -0.477 1.632 -13.890 1.00 96.50 187 LEU A O 1
ATOM 1565 N N . ARG A 1 188 ? 0.856 0.384 -15.182 1.00 94.88 188 ARG A N 1
ATOM 1566 C CA . ARG A 1 188 ? 1.465 1.536 -15.856 1.00 94.88 188 ARG A CA 1
ATOM 1567 C C . ARG A 1 188 ? 0.482 2.271 -16.758 1.00 94.88 188 ARG A C 1
ATOM 1569 O O . ARG A 1 188 ? 0.527 3.507 -16.820 1.00 94.88 188 ARG A O 1
ATOM 1576 N N . GLN A 1 189 ? -0.365 1.531 -17.471 1.00 93.44 189 GLN A N 1
ATOM 1577 C CA . GLN A 1 189 ? -1.426 2.085 -18.303 1.00 93.44 189 GLN A CA 1
ATOM 1578 C C . GLN A 1 189 ? -2.455 2.815 -17.443 1.00 93.44 189 GLN A C 1
ATOM 1580 O O . GLN A 1 189 ? -2.819 3.940 -17.789 1.00 93.44 189 GLN A O 1
ATOM 1585 N N . PHE A 1 190 ? -2.850 2.242 -16.307 1.00 93.44 190 PHE A N 1
ATOM 1586 C CA . PHE A 1 190 ? -3.700 2.904 -15.318 1.00 93.44 190 PHE A CA 1
ATOM 1587 C C . PHE A 1 190 ? -3.090 4.227 -14.836 1.00 93.44 190 PHE A C 1
ATOM 1589 O O . PHE A 1 190 ? -3.737 5.275 -14.902 1.00 93.44 190 PHE A O 1
ATOM 1596 N N . GLU A 1 191 ? -1.808 4.224 -14.455 1.00 92.25 191 GLU A N 1
ATOM 1597 C CA . GLU A 1 191 ? -1.130 5.449 -14.025 1.00 92.25 191 GLU A CA 1
ATOM 1598 C C . GLU A 1 191 ? -1.134 6.524 -15.129 1.00 92.25 191 GLU A C 1
ATOM 1600 O O . GLU A 1 191 ? -1.381 7.702 -14.871 1.00 92.25 191 GLU A O 1
ATOM 1605 N N . LYS A 1 192 ? -0.889 6.122 -16.383 1.00 92.06 192 LYS A N 1
ATOM 1606 C CA . LYS A 1 192 ? -0.825 7.038 -17.529 1.00 92.06 192 LYS A CA 1
ATOM 1607 C C . LYS A 1 192 ? -2.196 7.601 -17.917 1.00 92.06 192 LYS A C 1
ATOM 1609 O O . LYS A 1 192 ? -2.277 8.783 -18.236 1.00 92.06 192 LYS A O 1
ATOM 1614 N N . SER A 1 193 ? -3.222 6.754 -17.962 1.00 89.88 193 SER A N 1
ATOM 1615 C CA . SER A 1 193 ? -4.549 7.078 -18.512 1.00 89.88 193 SER A CA 1
ATOM 1616 C C . SER A 1 193 ? -5.491 7.708 -17.494 1.00 89.88 193 SER A C 1
ATOM 1618 O O . SER A 1 193 ? -6.322 8.525 -17.877 1.00 89.88 193 SER A O 1
ATOM 1620 N N . VAL A 1 194 ? -5.339 7.373 -16.210 1.00 90.50 194 VAL A N 1
ATOM 1621 C CA . VAL A 1 194 ? -6.241 7.833 -15.152 1.00 90.50 194 VAL A CA 1
ATOM 1622 C C . VAL A 1 194 ? -5.507 8.720 -14.162 1.00 90.50 194 VAL A C 1
ATOM 1624 O O . VAL A 1 194 ? -5.821 9.905 -14.049 1.00 90.50 194 VAL A O 1
ATOM 1627 N N . ARG A 1 195 ? -4.498 8.179 -13.466 1.00 89.19 195 ARG A N 1
ATOM 1628 C CA . ARG A 1 195 ? -3.840 8.898 -12.365 1.00 89.19 195 ARG A CA 1
ATOM 1629 C C . ARG A 1 195 ? -3.237 10.216 -12.829 1.00 89.19 195 ARG A C 1
ATOM 1631 O O . ARG A 1 195 ? -3.484 11.239 -12.197 1.00 89.19 195 ARG A O 1
ATOM 1638 N N . ASN A 1 196 ? -2.448 10.203 -13.904 1.00 88.94 196 ASN A N 1
ATOM 1639 C CA . ASN A 1 196 ? -1.744 11.395 -14.380 1.00 88.94 196 ASN A CA 1
ATOM 1640 C C . ASN A 1 196 ? -2.714 12.525 -14.774 1.00 88.94 196 ASN A C 1
ATOM 1642 O O . ASN A 1 196 ? -2.536 13.642 -14.290 1.00 88.94 196 ASN A O 1
ATOM 1646 N N . PRO A 1 197 ? -3.778 12.284 -15.565 1.00 89.00 197 PRO A N 1
ATOM 1647 C CA . PRO A 1 197 ? -4.810 13.297 -15.775 1.00 89.00 197 PRO A CA 1
ATOM 1648 C C . PRO A 1 197 ? -5.465 13.782 -14.474 1.00 89.00 197 PRO A C 1
ATOM 1650 O O . PRO A 1 197 ? -5.611 14.988 -14.290 1.00 89.00 197 PRO A O 1
ATOM 1653 N N . LEU A 1 198 ? -5.816 12.880 -13.550 1.00 89.25 198 LEU A N 1
ATOM 1654 C CA . LEU A 1 198 ? -6.498 13.230 -12.293 1.00 89.25 198 LEU A CA 1
ATOM 1655 C C . LEU A 1 198 ? -5.637 14.020 -11.294 1.00 89.25 198 LEU A C 1
ATOM 1657 O O . LEU A 1 198 ? -6.185 14.673 -10.399 1.00 89.25 198 LEU A O 1
ATOM 1661 N N . SER A 1 199 ? -4.308 13.959 -11.405 1.00 84.94 199 SER A N 1
ATOM 1662 C CA . SER A 1 199 ? -3.399 14.793 -10.608 1.00 84.94 199 SER A CA 1
ATOM 1663 C C . SER A 1 199 ? -3.227 16.207 -11.165 1.00 84.94 199 SER A C 1
ATOM 1665 O O . SER A 1 199 ? -2.790 17.086 -10.432 1.00 84.94 199 SER A O 1
ATOM 1667 N N . HIS A 1 200 ? -3.557 16.435 -12.439 1.00 86.62 200 HIS A N 1
ATOM 1668 C CA . HIS A 1 200 ? -3.388 17.734 -13.102 1.00 86.62 200 HIS A CA 1
ATOM 1669 C C . HIS A 1 200 ? -4.711 18.447 -13.403 1.00 86.62 200 HIS A C 1
ATOM 1671 O O . HIS A 1 200 ? -4.701 19.634 -13.713 1.00 86.62 200 HIS A O 1
ATOM 1677 N N . LEU A 1 201 ? -5.842 17.741 -13.326 1.00 87.00 201 LEU A N 1
ATOM 1678 C CA . LEU A 1 201 ? -7.153 18.249 -13.721 1.00 87.00 201 LEU A CA 1
ATOM 1679 C C . LEU A 1 201 ? -8.168 18.103 -12.585 1.00 87.00 201 LEU A C 1
ATOM 1681 O O . LEU A 1 201 ? -8.209 17.087 -11.889 1.00 87.00 201 LEU A O 1
ATOM 1685 N N . ILE A 1 202 ? -9.037 19.104 -12.450 1.00 89.31 202 ILE A N 1
ATOM 1686 C CA . ILE A 1 202 ? -10.207 19.063 -11.570 1.00 89.31 202 ILE A CA 1
ATOM 1687 C C . ILE A 1 202 ? -11.386 18.571 -12.412 1.00 89.31 202 ILE A C 1
ATOM 1689 O O . ILE A 1 202 ? -11.885 19.297 -13.268 1.00 89.31 202 ILE A O 1
ATOM 1693 N N . ARG A 1 203 ? -11.803 17.320 -12.204 1.00 86.81 203 ARG A N 1
ATOM 1694 C CA . ARG A 1 203 ? -12.974 16.719 -12.857 1.00 86.81 203 ARG A CA 1
ATOM 1695 C C . ARG A 1 203 ? -13.735 15.836 -11.876 1.00 86.81 203 ARG A C 1
ATOM 1697 O O . ARG A 1 203 ? -13.127 15.287 -10.957 1.00 86.81 203 ARG A O 1
ATOM 1704 N N . ALA A 1 204 ? -15.036 15.677 -12.101 1.00 89.88 204 ALA A N 1
ATOM 1705 C CA . ALA A 1 204 ? -15.799 14.624 -11.444 1.00 89.88 204 ALA A CA 1
ATOM 1706 C C . ALA A 1 204 ? -15.232 13.258 -11.856 1.00 89.88 204 ALA A C 1
ATOM 1708 O O . ALA A 1 204 ? -14.907 13.053 -13.027 1.00 89.88 204 ALA A O 1
ATOM 1709 N N . PHE A 1 205 ? -15.055 12.362 -10.889 1.00 92.19 205 PHE A N 1
ATOM 1710 C CA . PHE A 1 205 ? -14.528 11.026 -11.132 1.00 92.19 205 PHE A CA 1
ATOM 1711 C C . PHE A 1 205 ? -14.966 10.080 -10.012 1.00 92.19 205 PHE A C 1
ATOM 1713 O O . PHE A 1 205 ? -14.810 10.395 -8.832 1.00 92.19 205 PHE A O 1
ATOM 1720 N N . ASP A 1 206 ? -15.502 8.928 -10.386 1.00 93.19 206 ASP A N 1
ATOM 1721 C CA . ASP A 1 206 ? -16.009 7.895 -9.488 1.00 93.19 206 ASP A CA 1
ATOM 1722 C C . ASP A 1 206 ? -15.671 6.492 -10.034 1.00 93.19 206 ASP A C 1
ATOM 1724 O O . ASP A 1 206 ? -14.906 6.346 -10.990 1.00 93.19 206 ASP A O 1
ATOM 1728 N N . GLU A 1 207 ? -16.214 5.443 -9.413 1.00 95.56 207 GLU A N 1
ATOM 1729 C CA . GLU A 1 207 ? -15.981 4.054 -9.836 1.00 95.56 207 GLU A CA 1
ATOM 1730 C C . GLU A 1 207 ? -16.486 3.780 -11.263 1.00 95.56 207 GLU A C 1
ATOM 1732 O O . GLU A 1 207 ? -15.876 3.014 -12.012 1.00 95.56 207 GLU A O 1
ATOM 1737 N N . LYS A 1 208 ? -17.587 4.422 -11.670 1.00 94.81 208 LYS A N 1
ATOM 1738 C CA . LYS A 1 208 ? -18.169 4.241 -13.001 1.00 94.81 208 LYS A CA 1
ATOM 1739 C C . LYS A 1 208 ? -17.270 4.865 -14.063 1.00 94.81 208 LYS A C 1
ATOM 1741 O O . LYS A 1 208 ? -16.981 4.212 -15.063 1.00 94.81 208 LYS A O 1
ATOM 1746 N N . GLU A 1 209 ? -16.798 6.086 -13.829 1.00 92.88 209 GLU A N 1
ATOM 1747 C CA . GLU A 1 209 ? -15.865 6.779 -14.722 1.00 92.88 209 GLU A CA 1
ATOM 1748 C C . GLU A 1 209 ? -14.533 6.016 -14.833 1.00 92.88 209 GLU A C 1
ATOM 1750 O O . GLU A 1 209 ? -13.972 5.874 -15.925 1.00 92.88 209 GLU A O 1
ATOM 1755 N N . LEU A 1 210 ? -14.050 5.449 -13.719 1.00 93.81 210 LEU A N 1
ATOM 1756 C CA . LEU A 1 210 ? -12.875 4.577 -13.710 1.00 93.81 210 LEU A CA 1
ATOM 1757 C C . LEU A 1 210 ? -13.058 3.369 -14.631 1.00 93.81 210 LEU A C 1
ATOM 1759 O O . LEU A 1 210 ? -12.200 3.100 -15.481 1.00 93.81 210 LEU A O 1
ATOM 1763 N N . HIS A 1 211 ? -14.179 2.665 -14.483 1.00 94.75 211 HIS A N 1
ATOM 1764 C CA . HIS A 1 211 ? -14.484 1.497 -15.295 1.00 94.75 211 HIS A CA 1
ATOM 1765 C C . HIS A 1 211 ? -14.657 1.856 -16.773 1.00 94.75 211 HIS A C 1
ATOM 1767 O O . HIS A 1 211 ? -14.135 1.158 -17.634 1.00 94.75 211 HIS A O 1
ATOM 1773 N N . GLN A 1 212 ? -15.302 2.980 -17.086 1.00 92.12 212 GLN A N 1
ATOM 1774 C CA . GLN A 1 212 ? -15.443 3.460 -18.464 1.00 92.12 212 GLN A CA 1
ATOM 1775 C C . GLN A 1 212 ? -14.097 3.821 -19.105 1.00 92.12 212 GLN A C 1
ATOM 1777 O O . GLN A 1 212 ? -13.881 3.538 -20.281 1.00 92.12 212 GLN A O 1
ATOM 1782 N N . THR A 1 213 ? -13.178 4.409 -18.336 1.00 89.31 213 THR A N 1
ATOM 1783 C CA . THR A 1 213 ? -11.861 4.822 -18.845 1.00 89.31 213 THR A CA 1
ATOM 1784 C C . THR A 1 213 ? -10.916 3.637 -19.053 1.00 89.31 213 THR A C 1
ATOM 1786 O O . THR A 1 213 ? -10.077 3.662 -19.953 1.00 89.31 213 THR A O 1
ATOM 1789 N N . THR A 1 214 ? -11.006 2.612 -18.201 1.00 91.00 214 THR A N 1
ATOM 1790 C CA . THR A 1 214 ? -9.989 1.548 -18.130 1.00 91.00 214 THR A CA 1
ATOM 1791 C C . THR A 1 214 ? -10.489 0.153 -18.477 1.00 91.00 214 THR A C 1
ATOM 1793 O O . THR A 1 214 ? -9.670 -0.717 -18.754 1.00 91.00 214 THR A O 1
ATOM 1796 N N . GLY A 1 215 ? -11.801 -0.075 -18.444 1.00 91.44 215 GLY A N 1
ATOM 1797 C CA . GLY A 1 215 ? -12.420 -1.400 -18.516 1.00 91.44 215 GLY A CA 1
ATOM 1798 C C . GLY A 1 215 ? -12.365 -2.197 -17.207 1.00 91.44 215 GLY A C 1
ATOM 1799 O O . GLY A 1 215 ? -12.822 -3.336 -17.172 1.00 91.44 215 GLY A O 1
ATOM 1800 N N . PHE A 1 216 ? -11.828 -1.629 -16.121 1.00 93.25 216 PHE A N 1
ATOM 1801 C CA . PHE A 1 216 ? -11.549 -2.345 -14.874 1.00 93.25 216 PHE A CA 1
ATOM 1802 C C . PHE A 1 216 ? -12.052 -1.587 -13.641 1.00 93.25 216 PHE A C 1
ATOM 1804 O O . PHE A 1 216 ? -12.237 -0.374 -13.677 1.00 93.25 216 PHE A O 1
ATOM 1811 N N . SER A 1 217 ? -12.309 -2.314 -12.554 1.00 95.62 217 SER A N 1
ATOM 1812 C CA . SER A 1 217 ? -12.726 -1.738 -11.269 1.00 95.62 217 SER A CA 1
ATOM 1813 C C . SER A 1 217 ? -11.522 -1.354 -10.408 1.00 95.62 217 SER A C 1
ATOM 1815 O O . SER A 1 217 ? -10.428 -1.906 -10.564 1.00 95.62 217 SER A O 1
ATOM 1817 N N . SER A 1 218 ? -11.724 -0.456 -9.443 1.00 96.19 218 SER A N 1
ATOM 1818 C CA . SER A 1 218 ? -10.710 -0.115 -8.436 1.00 96.19 218 SER A CA 1
ATOM 1819 C C . SER A 1 218 ? -10.270 -1.339 -7.632 1.00 96.19 218 SER A C 1
ATOM 1821 O O . SER A 1 218 ? -9.080 -1.500 -7.360 1.00 96.19 218 SER A O 1
ATOM 1823 N N . LYS A 1 219 ? -11.206 -2.252 -7.340 1.00 95.94 219 LYS A N 1
ATOM 1824 C CA . LYS A 1 219 ? -10.922 -3.530 -6.680 1.00 95.94 219 LYS A CA 1
ATOM 1825 C C . LYS A 1 219 ? -9.941 -4.386 -7.481 1.00 95.94 219 LYS A C 1
ATOM 1827 O O . LYS A 1 219 ? -8.970 -4.864 -6.906 1.00 95.94 219 LYS A O 1
ATOM 1832 N N . LEU A 1 220 ? -10.137 -4.533 -8.793 1.00 96.19 220 LEU A N 1
ATOM 1833 C CA . LEU A 1 220 ? -9.204 -5.306 -9.619 1.00 96.19 220 LEU A CA 1
ATOM 1834 C C . LEU A 1 220 ? -7.808 -4.666 -9.639 1.00 96.19 220 LEU A C 1
ATOM 1836 O O . LEU A 1 220 ? -6.801 -5.367 -9.582 1.00 96.19 220 LEU A O 1
ATOM 1840 N N . PHE A 1 221 ? -7.722 -3.334 -9.695 1.00 96.75 221 PHE A N 1
ATOM 1841 C CA . PHE A 1 221 ? -6.427 -2.655 -9.613 1.00 96.75 221 PHE A CA 1
ATOM 1842 C C . PHE A 1 221 ? -5.731 -2.894 -8.273 1.00 96.75 221 PHE A C 1
ATOM 1844 O O . PHE A 1 221 ? -4.523 -3.126 -8.256 1.00 96.75 221 PHE A O 1
ATOM 1851 N N . LEU A 1 222 ? -6.476 -2.873 -7.167 1.00 97.81 222 LEU A N 1
ATOM 1852 C CA . LEU A 1 222 ? -5.945 -3.234 -5.856 1.00 97.81 222 LEU A CA 1
ATOM 1853 C C . LEU A 1 222 ? -5.466 -4.691 -5.830 1.00 97.81 222 LEU A C 1
ATOM 1855 O O . LEU A 1 222 ? -4.352 -4.941 -5.385 1.00 97.81 222 LEU A O 1
ATOM 1859 N N . GLU A 1 223 ? -6.245 -5.633 -6.364 1.00 97.38 223 GLU A N 1
ATOM 1860 C CA . GLU A 1 223 ? -5.844 -7.042 -6.469 1.00 97.38 223 GLU A CA 1
ATOM 1861 C C . GLU A 1 223 ? -4.527 -7.186 -7.239 1.00 97.38 223 GLU A C 1
ATOM 1863 O O . GLU A 1 223 ? -3.622 -7.861 -6.767 1.00 97.38 223 GLU A O 1
ATOM 1868 N N . LYS A 1 224 ? -4.354 -6.460 -8.350 1.00 97.88 224 LYS A N 1
ATOM 1869 C CA . LYS A 1 224 ? -3.105 -6.452 -9.130 1.00 97.88 224 LYS A CA 1
ATOM 1870 C C . LYS A 1 224 ? -1.917 -5.843 -8.378 1.00 97.88 224 LYS A C 1
ATOM 1872 O O . LYS A 1 224 ? -0.781 -6.271 -8.571 1.00 97.88 224 LYS A O 1
ATOM 1877 N N . ILE A 1 225 ? -2.157 -4.857 -7.514 1.00 98.12 225 ILE A N 1
ATOM 1878 C CA . ILE A 1 225 ? -1.137 -4.311 -6.604 1.00 98.12 225 ILE A CA 1
ATOM 1879 C C . ILE A 1 225 ? -0.746 -5.363 -5.555 1.00 98.12 225 ILE A C 1
ATOM 1881 O O . ILE A 1 225 ? 0.444 -5.531 -5.287 1.00 98.12 225 ILE A O 1
ATOM 1885 N N . ILE A 1 226 ? -1.720 -6.088 -4.998 1.00 98.00 226 ILE A N 1
ATOM 1886 C CA . ILE A 1 226 ? -1.479 -7.165 -4.029 1.00 98.00 226 ILE A CA 1
ATOM 1887 C C . ILE A 1 226 ? -0.732 -8.332 -4.695 1.00 98.00 226 ILE A C 1
ATOM 1889 O O . ILE A 1 226 ? 0.245 -8.807 -4.125 1.00 98.00 226 ILE A O 1
ATOM 1893 N N . ASP A 1 227 ? -1.097 -8.723 -5.924 1.00 97.44 227 ASP A N 1
ATOM 1894 C CA . ASP A 1 227 ? -0.405 -9.766 -6.701 1.00 97.44 227 ASP A CA 1
ATOM 1895 C C . ASP A 1 227 ? 1.098 -9.445 -6.836 1.00 97.44 227 ASP A C 1
ATOM 1897 O O . ASP A 1 227 ? 1.958 -10.302 -6.618 1.00 97.44 227 ASP A O 1
ATOM 1901 N N . LEU A 1 228 ? 1.443 -8.183 -7.137 1.00 97.31 228 LEU A N 1
ATOM 1902 C CA . LEU A 1 228 ? 2.841 -7.743 -7.186 1.00 97.31 228 LEU A CA 1
ATOM 1903 C C . LEU A 1 228 ? 3.516 -7.753 -5.813 1.00 97.31 228 LEU A C 1
ATOM 1905 O O . LEU A 1 228 ? 4.693 -8.103 -5.721 1.00 97.31 228 LEU A O 1
ATOM 1909 N N . ALA A 1 229 ? 2.812 -7.352 -4.755 1.00 97.44 229 ALA A N 1
ATOM 1910 C CA . ALA A 1 229 ? 3.353 -7.373 -3.400 1.00 97.44 229 ALA A CA 1
ATOM 1911 C C . ALA A 1 229 ? 3.726 -8.807 -2.987 1.00 97.44 229 ALA A C 1
ATOM 1913 O O . ALA A 1 229 ? 4.880 -9.051 -2.616 1.00 97.44 229 ALA A O 1
ATOM 1914 N N . GLU A 1 230 ? 2.804 -9.754 -3.165 1.00 96.94 230 GLU A N 1
ATOM 1915 C CA . GLU A 1 230 ? 2.986 -11.181 -2.875 1.00 96.94 230 GLU A CA 1
ATOM 1916 C C . GLU A 1 230 ? 4.096 -11.804 -3.722 1.00 96.94 230 GLU A C 1
ATOM 1918 O O . GLU A 1 230 ? 4.963 -12.500 -3.190 1.00 96.94 230 GLU A O 1
ATOM 1923 N N . PHE A 1 231 ? 4.177 -11.469 -5.015 1.00 97.00 231 PHE A N 1
ATOM 1924 C CA . PHE A 1 231 ? 5.296 -11.898 -5.857 1.00 97.00 231 PHE A CA 1
ATOM 1925 C C . PHE A 1 231 ? 6.659 -11.467 -5.287 1.00 97.00 231 PHE A C 1
ATOM 1927 O O . PHE A 1 231 ? 7.664 -12.164 -5.460 1.00 97.00 231 PHE A O 1
ATOM 1934 N N . THR A 1 232 ? 6.718 -10.336 -4.581 1.00 95.38 232 THR A N 1
ATOM 1935 C CA . THR A 1 232 ? 7.938 -9.825 -3.932 1.00 95.38 232 THR A CA 1
ATOM 1936 C C . THR A 1 232 ? 8.135 -10.303 -2.489 1.00 95.38 232 THR A C 1
ATOM 1938 O O . THR A 1 232 ? 8.988 -9.758 -1.784 1.00 95.38 232 THR A O 1
ATOM 1941 N N . GLY A 1 233 ? 7.373 -11.313 -2.059 1.00 94.88 233 GLY A N 1
ATOM 1942 C CA . GLY A 1 233 ? 7.479 -11.942 -0.741 1.00 94.88 233 GLY A CA 1
ATOM 1943 C C . GLY A 1 233 ? 6.727 -11.222 0.379 1.00 94.88 233 GLY A C 1
ATOM 1944 O O . GLY A 1 233 ? 6.978 -11.514 1.540 1.00 94.88 233 GLY A O 1
ATOM 1945 N N . LEU A 1 234 ? 5.849 -10.265 0.059 1.00 95.56 234 LEU A N 1
ATOM 1946 C CA . LEU A 1 234 ? 5.019 -9.591 1.060 1.00 95.56 234 LEU A CA 1
ATOM 1947 C C . LEU A 1 234 ? 3.719 -10.367 1.270 1.00 95.56 234 LEU A C 1
ATOM 1949 O O . LEU A 1 234 ? 2.957 -10.552 0.326 1.00 95.56 234 LEU A O 1
ATOM 1953 N N . GLU A 1 235 ? 3.433 -10.775 2.501 1.00 93.50 235 GLU A N 1
ATOM 1954 C CA . GLU A 1 235 ? 2.211 -11.515 2.817 1.00 93.50 235 GLU A CA 1
ATOM 1955 C C . GLU A 1 235 ? 1.055 -10.555 3.130 1.00 93.50 235 GLU A C 1
ATOM 1957 O O . GLU A 1 235 ? 1.100 -9.784 4.092 1.00 93.50 235 GLU A O 1
ATOM 1962 N N . TYR A 1 236 ? -0.002 -10.598 2.314 1.00 94.75 236 TYR A N 1
ATOM 1963 C CA . TYR A 1 236 ? -1.209 -9.793 2.496 1.00 94.75 236 TYR A CA 1
ATOM 1964 C C . TYR A 1 236 ? -2.425 -10.690 2.755 1.00 94.75 236 TYR A C 1
ATOM 1966 O O . TYR A 1 236 ? -2.729 -11.594 1.977 1.00 94.75 236 TYR A O 1
ATOM 1974 N N . ASN A 1 237 ? -3.170 -10.442 3.836 1.00 93.25 237 ASN A N 1
ATOM 1975 C CA . ASN A 1 237 ? -4.381 -11.212 4.122 1.00 93.25 237 ASN A CA 1
ATOM 1976 C C . ASN A 1 237 ? -5.555 -10.731 3.257 1.00 93.25 237 ASN A C 1
ATOM 1978 O O . ASN A 1 237 ? -6.221 -9.751 3.577 1.00 93.25 237 ASN A O 1
ATOM 1982 N N . ARG A 1 238 ? -5.841 -11.465 2.177 1.00 92.62 238 ARG A N 1
ATOM 1983 C CA . ARG A 1 238 ? -6.974 -11.184 1.276 1.00 92.62 238 ARG A CA 1
ATOM 1984 C C . ARG A 1 238 ? -8.340 -11.605 1.827 1.00 92.62 238 ARG A C 1
ATOM 1986 O O . ARG A 1 238 ? -9.362 -11.189 1.289 1.00 92.62 238 ARG A O 1
ATOM 1993 N N . LYS A 1 239 ? -8.380 -12.493 2.828 1.00 91.25 239 LYS A N 1
ATOM 1994 C CA . LYS A 1 239 ? -9.634 -13.061 3.359 1.00 91.25 239 LYS A CA 1
ATOM 1995 C C . LYS A 1 239 ? -10.252 -12.165 4.418 1.00 91.25 239 LYS A C 1
ATOM 1997 O O . LYS A 1 239 ? -11.460 -11.954 4.416 1.00 91.25 239 LYS A O 1
ATOM 2002 N N . GLU A 1 240 ? -9.419 -11.676 5.325 1.00 92.44 240 GLU A N 1
ATOM 2003 C CA . GLU A 1 240 ? -9.830 -10.827 6.431 1.00 92.44 240 GLU A CA 1
ATOM 2004 C C . GLU A 1 240 ? -9.024 -9.533 6.378 1.00 92.44 240 GLU A C 1
ATOM 2006 O O . GLU A 1 240 ? -7.812 -9.524 6.602 1.00 92.44 240 GLU A O 1
ATOM 2011 N N . PHE A 1 241 ? -9.710 -8.437 6.058 1.00 96.38 241 PHE A N 1
ATOM 2012 C CA . PHE A 1 241 ? -9.086 -7.126 6.002 1.00 96.38 241 PHE A CA 1
ATOM 2013 C C . PHE A 1 241 ? -8.638 -6.714 7.407 1.00 96.38 241 PHE A C 1
ATOM 2015 O O . PHE A 1 241 ? -9.433 -6.706 8.346 1.00 96.38 241 PHE A O 1
ATOM 2022 N N . TYR A 1 242 ? -7.365 -6.344 7.552 1.00 96.88 242 TYR A N 1
ATOM 2023 C CA . TYR A 1 242 ? -6.750 -6.055 8.852 1.00 96.88 242 TYR A CA 1
ATOM 2024 C C . TYR A 1 242 ? -7.544 -5.032 9.682 1.00 96.88 242 TYR A C 1
ATOM 2026 O O . TYR A 1 242 ? -7.770 -5.228 10.874 1.00 96.88 242 TYR A O 1
ATOM 2034 N N . PHE A 1 243 ? -8.018 -3.955 9.052 1.00 97.62 243 PHE A N 1
ATOM 2035 C CA . PHE A 1 243 ? -8.827 -2.943 9.732 1.00 97.62 243 PHE A CA 1
ATOM 2036 C C . PHE A 1 243 ? -10.184 -3.482 10.195 1.00 97.62 243 PHE A C 1
ATOM 2038 O O . PHE A 1 243 ? -10.615 -3.137 11.292 1.00 97.62 243 PHE A O 1
ATOM 2045 N N . ASP A 1 244 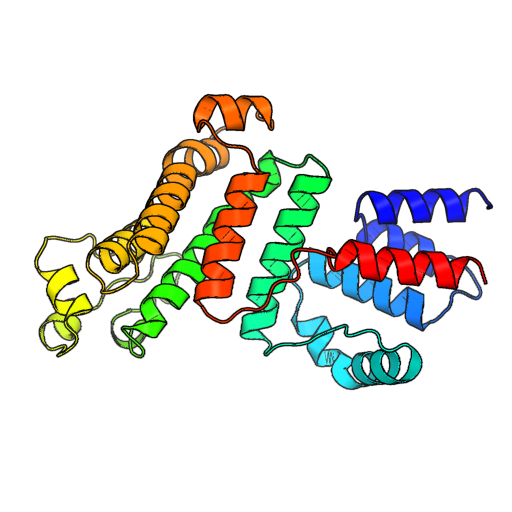? -10.815 -4.382 9.436 1.00 97.31 244 ASP A N 1
ATOM 2046 C CA . ASP A 1 244 ? -12.062 -5.035 9.855 1.00 97.31 244 ASP A CA 1
ATOM 2047 C C . ASP A 1 244 ? -11.826 -5.921 11.091 1.00 97.31 244 ASP A C 1
ATOM 2049 O O . ASP A 1 244 ? -12.615 -5.881 12.038 1.00 97.31 244 ASP A O 1
ATOM 2053 N N . GLN A 1 245 ? -10.701 -6.643 11.136 1.00 96.19 245 GLN A N 1
ATOM 2054 C CA . GLN A 1 245 ? -10.308 -7.458 12.290 1.00 96.19 245 GLN A CA 1
ATOM 2055 C C . GLN A 1 245 ? -10.110 -6.603 13.553 1.00 96.19 245 GLN A C 1
ATOM 2057 O O . GLN A 1 245 ? -10.658 -6.915 14.615 1.00 96.19 245 GLN A O 1
ATOM 2062 N N . MET A 1 246 ? -9.368 -5.493 13.447 1.00 96.81 246 MET A N 1
ATOM 2063 C CA . MET A 1 246 ? -9.149 -4.590 14.584 1.00 96.81 246 MET A CA 1
ATOM 2064 C C . MET A 1 246 ? -10.454 -3.922 15.031 1.00 96.81 246 MET A C 1
ATOM 2066 O O . MET A 1 246 ? -10.733 -3.834 16.228 1.00 96.81 246 MET A O 1
ATOM 2070 N N . ASN A 1 247 ? -11.289 -3.501 14.077 1.00 96.62 247 ASN A N 1
ATOM 2071 C CA . ASN A 1 247 ? -12.605 -2.933 14.354 1.00 96.62 247 ASN A CA 1
ATOM 2072 C C . ASN A 1 247 ? -13.489 -3.924 15.113 1.00 96.62 247 ASN A C 1
ATOM 2074 O O . ASN A 1 247 ? -14.138 -3.541 16.084 1.00 96.62 247 ASN A O 1
ATOM 2078 N N . HIS A 1 248 ? -13.512 -5.192 14.695 1.00 95.31 248 HIS A N 1
ATOM 2079 C CA . HIS A 1 248 ? -14.283 -6.232 15.369 1.00 95.31 248 HIS A CA 1
ATOM 2080 C C . HIS A 1 248 ? -13.809 -6.442 16.811 1.00 95.31 248 HIS A C 1
ATOM 2082 O O . HIS A 1 248 ? -14.637 -6.503 17.723 1.00 95.31 248 HIS A O 1
ATOM 2088 N N . PHE A 1 249 ? -12.490 -6.482 17.030 1.00 95.25 249 PHE A N 1
ATOM 2089 C CA . PHE A 1 249 ? -11.911 -6.574 18.370 1.00 95.25 249 PHE A CA 1
ATOM 2090 C C . PHE A 1 249 ? -12.348 -5.404 19.261 1.00 95.25 249 PHE A C 1
ATOM 2092 O O . PHE A 1 249 ? -12.892 -5.637 20.342 1.00 95.25 249 PHE A O 1
ATOM 2099 N N . ILE A 1 250 ? -12.178 -4.162 18.786 1.00 94.50 250 ILE A N 1
ATOM 2100 C CA . ILE A 1 250 ? -12.567 -2.956 19.531 1.00 94.50 250 ILE A CA 1
ATOM 2101 C C . ILE A 1 250 ? -14.057 -3.011 19.860 1.00 94.50 250 ILE A C 1
ATOM 2103 O O . ILE A 1 250 ? -14.424 -2.881 21.020 1.00 94.50 250 ILE A O 1
ATOM 2107 N N . LYS A 1 251 ? -14.922 -3.269 18.872 1.00 92.69 251 LYS A N 1
ATOM 2108 C CA . LYS A 1 251 ? -16.379 -3.327 19.067 1.00 92.69 251 LYS A CA 1
ATOM 2109 C C . LYS A 1 251 ? -16.789 -4.371 20.100 1.00 92.69 251 LYS A C 1
ATOM 2111 O O . LYS A 1 251 ? -17.627 -4.077 20.949 1.00 92.69 251 LYS A O 1
ATOM 2116 N N . LYS A 1 252 ? -16.197 -5.568 20.041 1.00 90.56 252 LYS A N 1
ATOM 2117 C CA . LYS A 1 252 ? -16.481 -6.651 20.987 1.00 90.56 252 LYS A CA 1
ATOM 2118 C C . LYS A 1 252 ? -16.068 -6.267 22.401 1.00 90.56 252 LYS A C 1
ATOM 2120 O O . LYS A 1 252 ? -16.861 -6.445 23.315 1.00 90.56 252 LYS A O 1
ATOM 2125 N N . LYS A 1 253 ? -14.856 -5.732 22.567 1.00 86.44 253 LYS A N 1
ATOM 2126 C CA . LYS A 1 253 ? -14.335 -5.358 23.883 1.00 86.44 253 LYS A CA 1
ATOM 2127 C C . LYS A 1 253 ? -15.072 -4.151 24.467 1.00 86.44 253 LYS A C 1
ATOM 2129 O O . LYS A 1 253 ? -15.325 -4.135 25.659 1.00 86.44 253 LYS A O 1
ATOM 2134 N N . TRP A 1 254 ? -15.510 -3.222 23.617 1.00 76.69 254 TRP A N 1
ATOM 2135 C CA . TRP A 1 254 ? -16.310 -2.050 23.984 1.00 76.69 254 TRP A CA 1
ATOM 2136 C C . TRP A 1 254 ? -17.695 -2.390 24.561 1.00 76.69 254 TRP A C 1
ATOM 2138 O O . TRP A 1 254 ? -18.250 -1.605 25.319 1.00 76.69 254 TRP A O 1
ATOM 2148 N N . LEU A 1 255 ? -18.288 -3.530 24.189 1.00 56.59 255 LEU A N 1
ATOM 2149 C CA . LEU A 1 255 ? -19.607 -3.960 24.686 1.00 56.59 255 LEU A CA 1
ATOM 2150 C C . LEU A 1 255 ? -19.560 -4.681 26.043 1.00 56.59 255 LEU A C 1
ATOM 2152 O O . LEU A 1 255 ? -20.616 -5.085 26.535 1.00 56.59 255 LEU A O 1
ATOM 2156 N N . THR A 1 256 ? -18.367 -4.874 26.606 1.00 52.38 256 THR A N 1
ATOM 2157 C CA . THR A 1 256 ? -18.122 -5.583 27.873 1.00 52.38 256 THR A CA 1
ATOM 2158 C C . THR A 1 256 ? -17.674 -4.605 28.936 1.00 52.38 256 THR A C 1
ATOM 2160 O O . THR A 1 256 ? -18.198 -4.718 30.063 1.00 52.38 256 THR A O 1
#

Organism: NCBI:txid640031

Mean predicted aligned error: 4.51 Å

pLDDT: mean 93.01, std 6.86, range [52.38, 98.44]

Radius of gyration: 21.08 Å; Cα contacts (8 Å, |Δi|>4): 263; chains: 1; bounding box: 56×33×58 Å

InterPro domains:
  IPR053941 Csm6, HEPN domain [PF09659] (72-251)

Solvent-accessible surface area (backbone atoms only — not comparable to full-atom values): 14728 Å² total; per-residue (Å²): 132,57,75,65,56,54,51,40,52,51,27,51,75,62,67,37,29,65,61,33,32,56,57,51,74,74,45,86,88,60,57,67,66,50,54,48,51,31,45,51,50,27,33,45,71,70,66,42,56,66,58,58,67,76,39,46,70,60,44,51,48,46,26,72,76,68,72,45,80,81,76,92,64,56,74,74,56,42,50,54,53,43,51,52,53,45,41,49,53,25,52,79,61,68,36,42,58,60,32,47,67,56,43,61,69,55,51,44,54,45,49,50,46,57,44,40,76,81,35,78,63,51,66,81,36,46,44,80,45,99,55,103,56,69,32,29,53,37,59,78,62,40,74,75,46,89,47,64,38,53,46,54,42,64,72,46,96,74,76,55,51,64,39,62,66,49,47,44,59,34,48,66,49,35,90,62,55,68,70,56,44,51,48,52,51,53,54,51,47,45,43,62,72,46,29,51,51,60,76,76,47,94,70,93,67,44,66,65,56,44,25,72,75,69,77,46,50,72,66,58,55,49,51,53,52,48,54,51,38,42,75,58,73,44,89,74,65,85,87,59,52,67,67,59,55,54,44,51,52,42,55,57,60,71,78,107

Nearest PDB structures (foldseek):
  4rgp-assembly1_B  TM=9.817E-01  e=7.881E-22  Streptococcus mutans UA159
  5yjc-assembly1_B  TM=7.005E-01  e=1.924E-05  Staphylococcus epidermidis RP62A
  6tug-assembly1_B  TM=7.591E-01  e=2.805E-04  Enterococcus italicus DSM 15952
  6tug-assembly4_G  TM=7.127E-01  e=3.062E-04  Enterococcus italicus DSM 15952
  6tug-assembly3_F  TM=7.669E-01  e=1.144E-03  Enterococcus italicus DSM 15952